Protein 6EIK (pdb70)

Sequence (201 aa):
GGEIAKALREIAKALREIAWALREEAKALRGEIAKALRREIAKALREIAWALREEAKALRGGEEIAKALREIAKALREIAWALREEAKALRGEIAKALREIAKALREIAWALREEAKALRGGEIAKKALREIAKALREIAWALRREEAKAGGEEIAKKALRREIAKALREIAWALREEAKALRGGEIAKKALREIAKALREIAWALREEAKALR

Solvent-accessible surface area: 10591 Å² total; per-residue (Å²): 66,123,64,1,129,2,14,89,30,12,0,129,2,13,88,54,13,0,136,0,12,71,50,22,24,161,25,112,118,73,74,66,10,145,1,14,141,50,13,0,135,1,13,90,54,12,0,130,0,16,56,57,13,3,134,36,76,90,69,121,66,3,141,1,15,72,46,12,0,105,2,13,82,59,13,0,115,0,14,67,50,9,13,143,27,59,89,71,81,64,2,126,2,14,103,56,12,0,140,2,13,85,57,11,0,133,4,13,84,74,31,8,146,84,90,146,55,106,63,1,125,1,15,86,54,13,0,126,1,14,94,51,13,0,125,0,14,90,49,30,51,173,69,63,114,67,2,122,1,14,97,61,14,0,129,2,14,89,52,13,0,130,0,16,54,54,10,4,118,29,97,86,70,87,66,3,124,1,14,97,52,13,0,136,2,13,91,55,11,0,126,1,10,79,60,16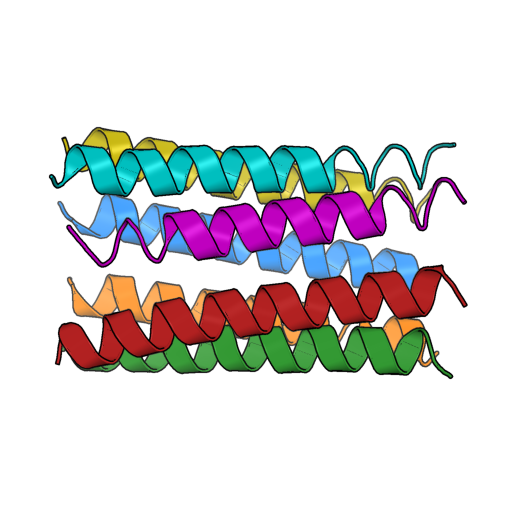,8,114,78,66,205

Radius of gyration: 16.36 Å; Cα contacts (8 Å, |Δi|>4): 348; chains: 7; bounding box: 25×25×44 Å

Structure (mmCIF, N/CA/C/O backbone):
data_6EIK
#
_entry.id   6EIK
#
_cell.length_a   62.210
_cell.length_b   62.210
_cell.length_c   108.680
_cell.angle_alpha   90.00
_cell.angle_beta   90.00
_cell.angle_gamma   90.00
#
_symmetry.space_group_name_H-M   'P 42 21 2'
#
loop_
_entity.id
_entity.type
_entity.pdbx_description
1 polymer CC-Hept-I24E
2 non-polymer GLYCEROL
3 non-polymer 'FORMIC ACID'
4 water water
#
loop_
_atom_site.group_PDB
_atom_site.id
_atom_site.type_symbol
_atom_site.label_atom_id
_atom_site.label_alt_id
_atom_site.label_comp_id
_atom_site.label_asym_id
_atom_site.label_entity_id
_atom_site.label_seq_id
_atom_site.pdbx_PDB_ins_code
_atom_site.Cartn_x
_atom_site.Cartn_y
_atom_site.Cartn_z
_atom_site.occupancy
_atom_site.B_iso_or_equiv
_atom_site.auth_seq_id
_atom_site.auth_comp_id
_atom_site.auth_asym_id
_atom_site.auth_atom_id
_atom_site.pdbx_PDB_model_num
ATOM 4 N N A GLY A 1 2 ? 82.728 -4.756 0.568 0.50 32.91 1 GLY A N 1
ATOM 5 N N B GLY A 1 2 ? 85.030 -4.977 1.723 0.50 43.23 1 GLY A N 1
ATOM 6 C CA A GLY A 1 2 ? 83.757 -4.293 1.549 0.50 31.90 1 GLY A CA 1
ATOM 7 C CA B GLY A 1 2 ? 83.873 -4.045 1.494 0.50 33.73 1 GLY A CA 1
ATOM 8 C C A GLY A 1 2 ? 83.148 -3.667 2.801 0.50 31.63 1 GLY A C 1
ATOM 9 C C B GLY A 1 2 ? 83.176 -3.609 2.774 0.50 31.77 1 GLY A C 1
ATOM 10 O O A GLY A 1 2 ? 83.600 -3.952 3.957 0.50 29.80 1 GLY A O 1
ATOM 11 O O B GLY A 1 2 ? 83.605 -3.944 3.900 0.50 30.42 1 GLY A O 1
ATOM 12 N N . GLU A 1 3 ? 82.092 -2.849 2.591 1.00 28.17 2 GLU A N 1
ATOM 13 C CA . GLU A 1 3 ? 81.337 -2.204 3.763 1.00 26.91 2 GLU A CA 1
ATOM 14 C C . GLU A 1 3 ? 80.641 -3.306 4.611 1.00 24.36 2 GLU A C 1
ATOM 15 O O . GLU A 1 3 ? 80.557 -3.195 5.888 1.00 25.09 2 GLU A O 1
ATOM 21 N N . ILE A 1 4 ? 80.081 -4.359 3.963 1.00 25.86 3 ILE A N 1
ATOM 22 C CA . ILE A 1 4 ? 79.471 -5.452 4.664 1.00 22.80 3 ILE A CA 1
ATOM 23 C C . ILE A 1 4 ? 80.527 -6.166 5.546 1.00 24.64 3 ILE A C 1
ATOM 24 O O . ILE A 1 4 ? 80.254 -6.418 6.807 1.00 23.52 3 ILE A O 1
ATOM 29 N N . ALA A 1 5 ? 81.690 -6.532 4.965 1.00 24.69 4 ALA A N 1
ATOM 30 C CA . ALA A 1 5 ? 82.705 -7.215 5.766 1.00 26.98 4 ALA A CA 1
ATOM 31 C C . ALA A 1 5 ? 83.218 -6.327 6.933 1.00 25.15 4 ALA A C 1
ATOM 32 O O . ALA A 1 5 ? 83.401 -6.772 8.066 1.00 24.78 4 ALA A O 1
ATOM 34 N N . LYS A 1 6 ? 83.333 -5.018 6.723 1.00 23.18 5 LYS A N 1
ATOM 35 C CA . LYS A 1 6 ? 83.789 -4.074 7.724 1.00 23.29 5 LYS A CA 1
ATOM 36 C C . LYS A 1 6 ? 82.754 -3.970 8.895 1.00 24.20 5 LYS A C 1
ATOM 37 O O . LYS A 1 6 ? 83.120 -3.990 10.064 1.00 24.73 5 LYS A O 1
ATOM 43 N N . ALA A 1 7 ? 81.485 -4.009 8.567 1.00 23.27 6 ALA A N 1
ATOM 44 C CA . ALA A 1 7 ? 80.400 -3.965 9.606 1.00 23.51 6 ALA A CA 1
ATOM 45 C C . ALA A 1 7 ? 80.413 -5.293 10.376 1.00 22.82 6 ALA A C 1
ATOM 46 O O . ALA A 1 7 ? 80.206 -5.272 11.632 1.00 23.25 6 ALA A O 1
ATOM 48 N N . LEU A 1 8 ? 80.700 -6.433 9.747 1.00 22.36 7 LEU A N 1
ATOM 49 C CA . LEU A 1 8 ? 80.821 -7.672 10.503 1.00 21.46 7 LEU A CA 1
ATOM 50 C C . LEU A 1 8 ? 82.032 -7.670 11.453 1.00 22.23 7 LEU A C 1
ATOM 51 O O . LEU A 1 8 ? 81.934 -8.170 12.630 1.00 22.96 7 LEU A O 1
ATOM 56 N N . ARG A 1 9 ? 83.148 -7.089 11.033 1.00 22.71 8 ARG A N 1
ATOM 57 C CA . ARG A 1 9 ? 84.288 -6.972 11.920 1.00 24.44 8 ARG A CA 1
ATOM 58 C C . ARG A 1 9 ? 83.937 -6.043 13.105 1.00 24.80 8 ARG A C 1
ATOM 59 O O . ARG A 1 9 ? 84.432 -6.280 14.245 1.00 26.08 8 ARG A O 1
ATOM 67 N N . GLU A 1 10 ? 83.180 -4.980 12.852 1.00 23.95 9 GLU A N 1
ATOM 68 C CA . GLU A 1 10 ? 82.694 -4.085 13.934 1.00 23.40 9 GLU A CA 1
ATOM 69 C C . GLU A 1 10 ? 81.811 -4.849 14.990 1.00 23.92 9 GLU A C 1
ATOM 70 O O . GLU A 1 10 ? 81.915 -4.638 16.261 1.00 24.58 9 GLU A O 1
ATOM 76 N N . ILE A 1 11 ? 80.963 -5.780 14.499 1.00 22.75 10 ILE A N 1
ATOM 77 C CA . ILE A 1 11 ? 80.166 -6.640 15.367 1.00 21.16 10 ILE A CA 1
ATOM 78 C C . ILE A 1 11 ? 81.104 -7.543 16.245 1.00 22.59 10 ILE A C 1
ATOM 79 O O . ILE A 1 11 ? 80.940 -7.664 17.492 1.00 22.00 10 ILE A O 1
ATOM 84 N N . ALA A 1 12 ? 82.160 -8.097 15.643 1.00 22.27 11 ALA A N 1
ATOM 85 C CA . ALA A 1 12 ? 83.098 -8.935 16.418 1.00 22.86 11 ALA A CA 1
ATOM 86 C C . ALA A 1 12 ? 83.797 -8.111 17.486 1.00 23.43 11 ALA A C 1
ATOM 87 O O . ALA A 1 12 ? 83.958 -8.583 18.642 1.00 24.03 11 ALA A O 1
ATOM 89 N N . LYS A 1 13 ? 84.204 -6.887 17.128 1.00 22.13 12 L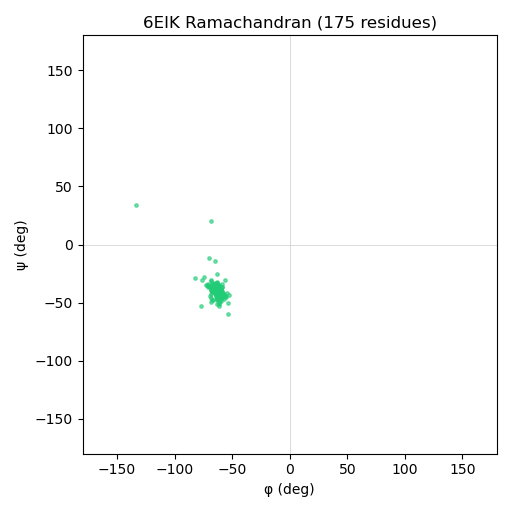YS A N 1
ATOM 90 C CA . LYS A 1 13 ? 84.832 -6.011 18.140 1.00 24.55 12 LYS A CA 1
ATOM 91 C C . LYS A 1 13 ? 83.907 -5.679 19.359 1.00 24.13 12 LYS A C 1
ATOM 92 O O . LYS A 1 13 ? 84.317 -5.659 20.525 1.00 24.41 12 LYS A O 1
ATOM 98 N N . ALA A 1 14 ? 82.632 -5.397 19.045 1.00 23.26 13 ALA A N 1
ATOM 99 C CA . ALA A 1 14 ? 81.630 -5.186 20.101 1.00 23.62 13 ALA A CA 1
ATOM 100 C C . ALA A 1 14 ? 81.445 -6.399 20.994 1.00 22.97 13 ALA A C 1
ATOM 101 O O . ALA A 1 14 ? 81.253 -6.259 22.267 1.00 24.16 13 ALA A O 1
ATOM 103 N N . LEU A 1 15 ? 81.481 -7.620 20.392 1.00 21.34 14 LEU A N 1
ATOM 104 C CA . LEU A 1 15 ? 81.375 -8.844 21.174 1.00 21.97 14 LEU A CA 1
ATOM 105 C C . LEU A 1 15 ? 82.649 -9.087 22.084 1.00 24.07 14 LEU A C 1
ATOM 106 O O . LEU A 1 15 ? 82.507 -9.497 23.241 1.00 24.99 14 LEU A O 1
ATOM 111 N N . ARG A 1 16 ? 83.805 -8.647 21.620 1.00 22.89 15 ARG A N 1
ATOM 112 C CA . ARG A 1 16 ? 85.026 -8.708 22.438 1.00 25.89 15 ARG A CA 1
ATOM 113 C C . ARG A 1 16 ? 84.886 -7.707 23.604 1.00 26.16 15 ARG A C 1
ATOM 114 O O . ARG A 1 16 ? 85.319 -8.016 24.731 1.00 30.12 15 ARG A O 1
ATOM 122 N N . GLU A 1 17 ? 84.268 -6.558 23.369 1.00 28.26 16 GLU A N 1
ATOM 123 C CA . GLU A 1 17 ? 84.014 -5.616 24.430 1.00 27.94 16 GLU A CA 1
ATOM 124 C C . GLU A 1 17 ? 83.028 -6.233 25.520 1.00 24.80 16 GLU A C 1
ATOM 125 O O . GLU A 1 17 ? 83.196 -5.965 26.766 1.00 28.07 16 GLU A O 1
ATOM 131 N N . ILE A 1 18 ? 81.996 -7.000 25.081 1.00 23.94 17 ILE A N 1
ATOM 132 C CA . ILE A 1 18 ? 81.120 -7.708 26.048 1.00 24.24 17 ILE A CA 1
ATOM 133 C C . ILE A 1 18 ? 81.935 -8.768 26.878 1.00 28.26 17 ILE A C 1
ATOM 134 O O . ILE A 1 18 ? 81.800 -8.815 28.123 1.00 28.35 17 ILE A O 1
ATOM 139 N N . ALA A 1 19 ? 82.851 -9.519 26.236 1.00 26.87 18 ALA A N 1
ATOM 140 C CA . ALA A 1 19 ? 83.728 -10.452 26.985 1.00 29.09 18 ALA A CA 1
ATOM 141 C C . ALA A 1 19 ? 84.570 -9.739 28.071 1.00 29.37 18 ALA A C 1
ATOM 142 O O . ALA A 1 19 ? 84.669 -10.224 29.255 1.00 33.83 18 ALA A O 1
ATOM 144 N N . TRP A 1 20 ? 85.114 -8.568 27.708 1.00 28.86 19 TRP A N 1
ATOM 145 C CA . TRP A 1 20 ? 85.901 -7.786 28.676 1.00 29.87 19 TRP A CA 1
ATOM 146 C C . TRP A 1 20 ? 85.064 -7.339 29.913 1.00 35.19 19 TRP A C 1
ATOM 147 O O . TRP A 1 20 ? 85.511 -7.425 31.078 1.00 37.55 19 TRP A O 1
ATOM 158 N N . ALA A 1 21 ? 83.846 -6.860 29.650 1.00 29.72 20 ALA A N 1
ATOM 159 C CA . ALA A 1 21 ? 82.874 -6.504 30.723 1.00 31.02 20 ALA A CA 1
ATOM 160 C C . ALA A 1 21 ? 82.500 -7.679 31.634 1.00 33.85 20 ALA A C 1
ATOM 161 O O . ALA A 1 21 ? 82.360 -7.487 32.854 1.00 39.63 20 ALA A O 1
ATOM 163 N N . LEU A 1 22 ? 82.368 -8.881 31.074 1.00 30.40 21 LEU A N 1
ATOM 164 C CA . LEU A 1 22 ? 82.099 -10.065 31.890 1.00 33.69 21 LEU A CA 1
ATOM 165 C C . LEU A 1 22 ? 83.343 -10.448 32.692 1.00 44.07 21 LEU A C 1
ATOM 166 O O . LEU A 1 22 ? 83.232 -11.018 33.794 1.00 48.28 21 LEU A O 1
ATOM 171 N N . ARG A 1 23 ? 84.537 -10.259 32.154 1.00 43.26 22 ARG A N 1
ATOM 172 C CA . ARG A 1 23 ? 85.737 -10.613 32.958 1.00 45.67 22 ARG A CA 1
ATOM 173 C C . ARG A 1 23 ? 85.741 -9.756 34.183 1.00 57.61 22 ARG A C 1
ATOM 174 O O . ARG A 1 23 ? 86.009 -10.235 35.288 1.00 57.89 22 ARG A O 1
ATOM 182 N N . GLU A 1 24 ? 85.351 -8.487 33.992 1.00 52.16 23 GLU A N 1
ATOM 183 C CA . GLU A 1 24 ? 85.292 -7.488 35.126 1.00 58.59 23 GLU A CA 1
ATOM 184 C C . GLU A 1 24 ? 84.136 -7.769 36.124 1.00 63.44 23 GLU A C 1
ATOM 185 O O . GLU A 1 24 ? 84.244 -7.587 37.317 1.00 65.85 23 GLU A O 1
ATOM 191 N N . GLU A 1 25 ? 83.026 -8.272 35.627 1.00 57.94 24 GLU A N 1
ATOM 192 C CA . GLU A 1 25 ? 81.933 -8.751 36.524 1.00 58.15 24 GLU A CA 1
ATOM 193 C C . GLU A 1 25 ? 82.398 -9.888 37.457 1.00 67.52 24 GLU A C 1
ATOM 194 O O . GLU A 1 25 ? 82.173 -9.840 38.695 1.00 79.31 24 GLU A O 1
ATOM 200 N N . ALA A 1 26 ? 83.058 -10.884 36.839 1.00 63.30 25 ALA A N 1
ATOM 201 C CA . ALA A 1 26 ? 83.676 -12.038 37.497 1.00 66.64 25 ALA A CA 1
ATOM 202 C C . ALA A 1 26 ? 84.638 -11.614 38.586 1.00 87.82 25 ALA A C 1
ATOM 203 O O . ALA A 1 26 ? 84.501 -12.033 39.735 1.00 129.76 25 ALA A O 1
ATOM 205 N N . LYS A 1 27 ? 85.655 -10.861 38.190 1.00 79.98 26 LYS A N 1
ATOM 206 C CA . LYS A 1 27 ? 86.615 -10.336 39.130 1.00 76.04 26 LYS A CA 1
ATOM 207 C C . LYS A 1 27 ? 85.859 -9.550 40.158 1.00 120.76 26 LYS A C 1
ATOM 208 O O . LYS A 1 27 ? 86.219 -9.513 41.308 1.00 87.97 26 LYS A O 1
ATOM 214 N N . ALA A 1 28 ? 84.755 -8.987 39.707 1.00 113.04 27 ALA A N 1
ATOM 215 C CA . ALA A 1 28 ? 83.939 -8.112 40.519 1.00 93.54 27 ALA A CA 1
ATOM 216 C C . ALA A 1 28 ? 83.204 -8.719 41.664 1.00 85.40 27 ALA A C 1
ATOM 217 O O . ALA A 1 28 ? 82.252 -8.142 42.110 0.00 88.66 27 ALA A O 1
ATOM 219 N N . LEU A 1 29 ? 83.618 -9.873 42.142 1.00 88.45 28 LEU A N 1
ATOM 220 C CA . LEU A 1 29 ? 82.959 -10.394 43.307 1.00 80.72 28 LEU A CA 1
ATOM 221 C C . LEU A 1 29 ? 84.023 -10.872 44.282 1.00 78.95 28 LEU A C 1
ATOM 222 O O . LEU A 1 29 ? 83.833 -11.824 45.028 1.00 96.59 28 LEU A O 1
ATOM 227 N N . ARG A 1 30 ? 85.137 -10.155 44.281 1.00 47.42 29 ARG A N 1
ATOM 228 C CA . ARG A 1 30 ? 86.260 -10.443 45.154 1.00 47.75 29 ARG A CA 1
ATOM 229 C C . ARG A 1 30 ? 86.666 -11.901 45.126 0.00 32.32 29 ARG A C 1
ATOM 230 O O . ARG A 1 30 ? 87.727 -12.250 44.619 0.00 32.32 29 ARG A O 1
ATOM 234 N N . GLY B 1 2 ? 75.461 0.361 1.542 1.00 42.78 1 GLY B N 1
ATOM 235 C CA . GLY B 1 2 ? 73.988 0.165 1.462 1.00 32.51 1 GLY B CA 1
ATOM 236 C C . GLY B 1 2 ? 73.209 -0.185 2.694 1.00 29.02 1 GLY B C 1
ATOM 237 O O . GLY B 1 2 ? 73.695 -0.118 3.835 1.00 29.16 1 GLY B O 1
ATOM 238 N N . GLU B 1 3 ? 71.959 -0.535 2.453 1.00 28.40 2 GLU B N 1
ATOM 239 C CA . GLU B 1 3 ? 70.978 -0.820 3.561 1.00 30.36 2 GLU B CA 1
ATOM 240 C C . GLU B 1 3 ? 71.379 -1.978 4.424 1.00 25.93 2 GLU B C 1
ATOM 241 O O . GLU B 1 3 ? 71.181 -1.899 5.687 1.00 27.14 2 GLU B O 1
ATOM 247 N N . ILE B 1 4 ? 71.917 -3.073 3.872 1.00 25.59 3 ILE B N 1
ATOM 248 C CA . ILE B 1 4 ? 72.334 -4.216 4.725 1.00 23.37 3 ILE B CA 1
ATOM 249 C C . ILE B 1 4 ? 73.525 -3.813 5.592 1.00 25.95 3 ILE B C 1
ATOM 250 O O . ILE B 1 4 ? 73.517 -4.110 6.827 1.00 24.4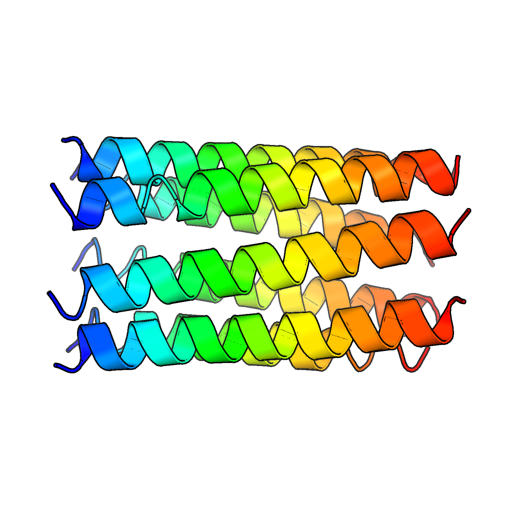0 3 ILE B O 1
ATOM 255 N N . ALA B 1 5 ? 74.575 -3.180 4.967 1.00 25.07 4 ALA B N 1
ATOM 256 C CA . ALA B 1 5 ? 75.693 -2.652 5.800 1.00 24.53 4 ALA B CA 1
ATOM 257 C C . ALA B 1 5 ? 75.252 -1.728 6.963 1.00 24.55 4 ALA B C 1
ATOM 258 O O . ALA B 1 5 ? 75.779 -1.818 8.094 1.00 24.46 4 ALA B O 1
ATOM 260 N N . LYS B 1 6 ? 74.322 -0.836 6.684 1.00 25.16 5 LYS B N 1
ATOM 261 C CA . LYS B 1 6 ? 73.855 0.152 7.691 1.00 24.05 5 LYS B CA 1
ATOM 262 C C . LYS B 1 6 ? 73.154 -0.658 8.844 1.00 24.78 5 LYS B C 1
ATOM 263 O O . LYS B 1 6 ? 73.299 -0.328 10.015 1.00 25.80 5 LYS B O 1
ATOM 269 N N . ALA B 1 7 ? 72.352 -1.713 8.495 1.00 23.37 6 ALA B N 1
ATOM 270 C CA . ALA B 1 7 ? 71.647 -2.483 9.526 1.00 22.54 6 ALA B CA 1
ATOM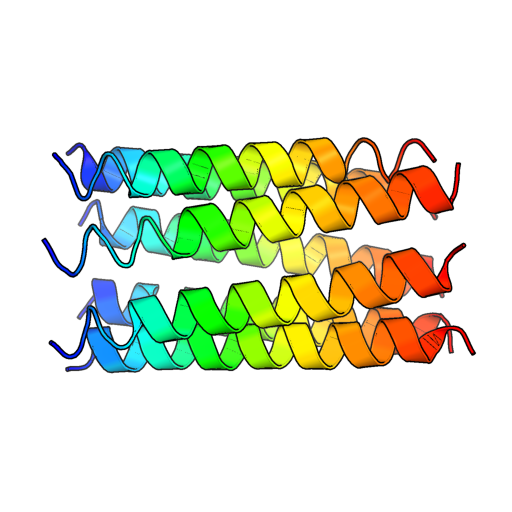 271 C C . ALA B 1 7 ? 72.679 -3.284 10.381 1.00 21.81 6 ALA B C 1
ATOM 272 O O . ALA B 1 7 ? 72.495 -3.390 11.626 1.00 22.92 6 ALA B O 1
ATOM 274 N N . LEU B 1 8 ? 73.747 -3.797 9.739 1.00 21.88 7 LEU B N 1
ATOM 275 C CA . LEU B 1 8 ? 74.775 -4.489 10.497 1.00 21.20 7 LEU B CA 1
ATOM 276 C C . LEU B 1 8 ? 75.503 -3.521 11.475 1.00 21.41 7 LEU B C 1
ATOM 277 O O . LEU B 1 8 ? 75.845 -3.904 12.613 1.00 21.81 7 LEU B O 1
ATOM 282 N N . ARG B 1 9 ? 75.739 -2.277 11.004 1.00 21.15 8 ARG B N 1
ATOM 283 C CA A ARG B 1 9 ? 76.336 -1.216 11.925 0.50 22.89 8 ARG B CA 1
ATOM 284 C CA B ARG B 1 9 ? 76.326 -1.281 11.917 0.50 23.62 8 ARG B CA 1
ATOM 285 C C . ARG B 1 9 ? 75.386 -0.927 13.157 1.00 23.20 8 ARG B C 1
ATOM 286 O O . ARG B 1 9 ? 75.808 -0.708 14.300 1.00 24.29 8 ARG B O 1
ATOM 301 N N . GLU B 1 10 ? 74.064 -0.977 12.897 1.00 23.23 9 GLU B N 1
ATOM 302 C CA . GLU B 1 10 ? 73.059 -0.753 13.986 1.00 23.99 9 GLU B CA 1
ATOM 303 C C . GLU B 1 10 ? 73.164 -1.964 14.995 1.00 22.95 9 GLU B C 1
ATOM 304 O O . GLU B 1 10 ? 73.065 -1.785 16.254 1.00 24.06 9 GLU B O 1
ATOM 310 N N . ILE B 1 11 ? 73.354 -3.181 14.523 1.00 22.08 10 ILE B N 1
ATOM 311 C CA . ILE B 1 11 ? 73.566 -4.303 15.388 1.00 22.39 10 ILE B CA 1
ATOM 312 C C . ILE B 1 11 ? 74.853 -4.144 16.223 1.00 20.24 10 ILE B C 1
ATOM 313 O O . ILE B 1 11 ? 74.804 -4.385 17.458 1.00 22.12 10 ILE B O 1
ATOM 318 N N . ALA B 1 12 ? 75.957 -3.684 15.608 1.00 21.15 11 ALA B N 1
ATOM 319 C CA . ALA B 1 12 ? 77.163 -3.461 16.402 1.00 23.12 11 ALA B CA 1
ATOM 320 C C . ALA B 1 12 ? 76.975 -2.425 17.533 1.00 23.27 11 ALA B C 1
ATOM 321 O O . ALA B 1 12 ? 77.420 -2.651 18.672 1.00 23.70 11 ALA B O 1
ATOM 323 N N . LYS B 1 13 ? 76.242 -1.334 17.199 1.00 21.30 12 LYS B N 1
ATOM 324 C CA . LYS B 1 13 ? 75.943 -0.249 18.168 1.00 22.04 12 LYS B CA 1
ATOM 325 C C . LYS B 1 13 ? 75.110 -0.831 19.349 1.00 22.37 12 LYS B C 1
ATOM 326 O O . LYS B 1 13 ? 75.411 -0.487 20.519 1.00 24.44 12 LYS B O 1
ATOM 332 N N . ALA B 1 14 ? 74.107 -1.666 19.067 1.00 22.22 13 ALA B N 1
ATOM 333 C CA . ALA B 1 14 ? 73.266 -2.285 20.089 1.00 21.35 13 ALA B CA 1
ATOM 334 C C . ALA B 1 14 ? 74.143 -3.242 20.993 1.00 21.94 13 ALA B C 1
ATOM 335 O O . ALA B 1 14 ? 73.949 -3.282 22.269 1.00 22.90 13 ALA B O 1
ATOM 337 N N . LEU B 1 15 ? 75.105 -3.945 20.406 1.00 22.07 14 LEU B N 1
ATOM 338 C CA . LEU B 1 15 ? 75.996 -4.815 21.210 1.00 22.36 14 LEU B CA 1
ATOM 339 C C . LEU B 1 15 ? 76.907 -3.910 22.113 1.00 22.14 14 LEU B C 1
ATOM 340 O O . LEU B 1 15 ? 77.224 -4.284 23.273 1.00 22.50 14 LEU B O 1
ATOM 345 N N . ARG B 1 16 ? 77.421 -2.733 21.595 1.00 22.83 15 ARG B N 1
ATOM 346 C CA . ARG B 1 16 ? 78.186 -1.799 22.437 1.00 22.98 15 ARG B CA 1
ATOM 347 C C . ARG B 1 16 ? 77.260 -1.251 23.649 1.00 22.28 15 ARG B C 1
ATOM 348 O O . ARG B 1 16 ? 77.753 -0.978 24.767 1.00 25.38 15 ARG B O 1
ATOM 356 N N . GLU B 1 17 ? 75.968 -1.070 23.377 1.00 22.33 16 GLU B N 1
ATOM 357 C CA . GLU B 1 17 ? 75.035 -0.634 24.445 1.00 24.31 16 GLU B CA 1
ATOM 358 C C . GLU B 1 17 ? 74.912 -1.803 25.514 1.00 24.82 16 GLU B C 1
ATOM 359 O O . GLU B 1 17 ? 74.900 -1.507 26.748 1.00 26.48 16 GLU B O 1
ATOM 365 N N . ILE B 1 18 ? 74.886 -3.102 25.085 1.00 22.82 17 ILE B N 1
ATOM 366 C CA . ILE B 1 18 ? 74.892 -4.175 26.060 1.00 22.58 17 ILE B CA 1
ATOM 367 C C . ILE B 1 18 ? 76.210 -4.170 26.877 1.00 23.89 17 ILE B C 1
ATOM 368 O O . ILE B 1 18 ? 76.163 -4.379 28.116 1.00 24.98 17 ILE B O 1
ATOM 373 N N . ALA B 1 19 ? 77.381 -3.967 26.234 1.00 22.96 18 ALA B N 1
ATOM 374 C CA . ALA B 1 19 ? 78.620 -3.914 26.975 1.00 22.62 18 ALA B CA 1
ATOM 375 C C . ALA B 1 19 ? 78.594 -2.804 28.023 1.00 24.35 18 ALA B C 1
ATOM 376 O O . ALA B 1 19 ? 79.032 -3.064 29.165 1.00 25.79 18 ALA B O 1
ATOM 378 N N . TRP B 1 20 ? 78.109 -1.632 27.707 1.00 25.66 19 TRP B N 1
ATOM 379 C CA . TRP B 1 20 ? 78.016 -0.561 28.705 1.00 23.02 19 TRP B CA 1
ATOM 380 C C . TRP B 1 20 ? 77.185 -0.950 29.904 1.00 24.66 19 TRP B C 1
ATOM 381 O O . TRP B 1 20 ? 77.606 -0.741 31.080 1.00 26.16 19 TRP B O 1
ATOM 392 N N . ALA B 1 21 ? 76.027 -1.561 29.628 1.00 25.50 20 ALA B N 1
ATOM 393 C CA . ALA B 1 21 ? 75.163 -2.035 30.713 1.00 24.55 20 ALA B CA 1
ATOM 394 C C . ALA B 1 21 ? 75.777 -3.064 31.584 1.00 26.45 20 ALA B C 1
ATOM 395 O O . ALA B 1 21 ? 75.561 -3.020 32.830 1.00 26.67 20 ALA B O 1
ATOM 397 N N . LEU B 1 22 ? 76.494 -4.035 30.998 1.00 25.93 21 LEU B N 1
ATOM 398 C CA . LEU B 1 22 ? 77.190 -5.031 31.840 1.00 26.85 21 LEU B CA 1
ATOM 399 C C . LEU B 1 22 ? 78.278 -4.406 32.740 1.00 32.32 21 LEU B C 1
ATOM 400 O O . LEU B 1 22 ? 78.480 -4.832 33.937 1.00 33.35 21 LEU B O 1
ATOM 405 N N . ARG B 1 23 ? 78.991 -3.430 32.201 1.00 29.84 22 ARG B N 1
ATOM 406 C CA . ARG B 1 23 ? 79.996 -2.687 33.012 1.00 28.04 22 ARG B CA 1
ATOM 407 C C . ARG B 1 23 ? 79.318 -1.961 34.148 1.00 28.19 22 ARG B C 1
ATOM 408 O O . ARG B 1 23 ? 79.842 -1.951 35.290 1.00 35.32 22 ARG B O 1
ATOM 416 N N . GLU B 1 24 ? 78.111 -1.420 33.897 1.00 27.03 23 GLU B N 1
ATOM 417 C CA . GLU B 1 24 ? 77.407 -0.752 35.010 1.00 28.40 23 GLU B CA 1
ATOM 418 C C . GLU B 1 24 ? 76.963 -1.791 36.140 1.00 34.33 23 GLU B C 1
ATOM 419 O O . GLU B 1 24 ? 76.889 -1.449 37.357 1.00 34.96 23 GLU B O 1
ATOM 425 N N . GLU B 1 25 ? 76.497 -2.978 35.691 1.00 28.90 24 GLU B N 1
ATOM 426 C CA . GLU B 1 25 ? 76.178 -4.054 36.621 1.00 34.42 24 GLU B CA 1
ATOM 427 C C . GLU B 1 25 ? 77.349 -4.404 37.562 1.00 43.84 24 GLU B C 1
ATOM 428 O O . GLU B 1 25 ? 77.162 -4.502 38.739 1.00 51.23 24 GLU B O 1
ATOM 434 N N . ALA B 1 26 ? 78.522 -4.613 37.002 1.00 38.20 25 ALA B N 1
ATOM 435 C CA . ALA B 1 26 ? 79.798 -4.812 37.753 1.00 44.64 25 ALA B CA 1
ATOM 436 C C . ALA B 1 26 ? 80.133 -3.692 38.735 1.00 52.69 25 ALA B C 1
ATOM 437 O O . ALA B 1 26 ? 80.559 -3.938 39.851 1.00 58.07 25 ALA B O 1
ATOM 439 N N . LYS B 1 27 ? 79.989 -2.450 38.301 1.00 41.37 26 LYS B N 1
ATOM 440 C CA . LYS B 1 27 ? 80.155 -1.233 39.214 1.00 48.05 26 LYS B CA 1
ATOM 441 C C . LYS B 1 27 ? 79.132 -1.129 40.365 1.00 61.26 26 LYS B C 1
ATOM 442 O O . LYS B 1 27 ? 79.437 -0.554 41.485 1.00 82.51 26 LYS B O 1
ATOM 448 N N . ALA B 1 28 ? 77.961 -1.738 40.185 1.00 47.71 27 ALA B N 1
ATOM 449 C CA . ALA B 1 28 ? 76.899 -1.652 41.184 1.00 47.21 27 ALA B CA 1
ATOM 450 C C . ALA B 1 28 ? 77.125 -2.680 42.319 1.00 73.92 27 ALA B C 1
ATOM 451 O O . ALA B 1 28 ? 76.646 -2.478 43.456 1.00 83.01 27 ALA B O 1
ATOM 453 N N . LEU B 1 29 ? 77.787 -3.809 42.001 1.00 71.89 28 LEU B N 1
ATOM 454 C CA . LEU B 1 29 ? 78.104 -4.825 43.040 1.00 75.01 28 LEU B CA 1
ATOM 455 C C . LEU B 1 29 ? 79.325 -4.331 43.881 1.00 90.89 28 LEU B C 1
ATOM 456 O O . LEU B 1 29 ? 79.200 -3.978 45.067 1.00 108.76 28 LEU B O 1
ATOM 461 N N . ARG B 1 30 ? 80.485 -3.943 43.236 1.00 98.20 29 ARG B N 1
ATOM 462 C CA . ARG B 1 30 ? 81.410 -3.148 43.771 0.00 74.72 29 ARG B CA 1
ATOM 463 C C . ARG B 1 30 ? 81.797 -1.691 43.745 0.00 79.63 29 ARG B C 1
ATOM 464 O O . ARG B 1 30 ? 81.154 -0.852 44.365 0.00 131.72 29 ARG B O 1
ATOM 468 N N A GLY C 1 2 ? 64.549 -3.429 1.728 0.50 50.77 1 GLY C N 1
ATOM 469 N N B GLY C 1 2 ? 65.158 -5.799 0.652 0.50 27.11 1 GLY C N 1
ATOM 470 C CA A GLY C 1 2 ? 64.190 -4.858 1.470 0.50 39.05 1 GLY C CA 1
ATOM 471 C CA B GLY C 1 2 ? 64.630 -4.935 1.687 0.50 27.85 1 GLY C CA 1
ATOM 472 C C A GLY C 1 2 ? 64.045 -5.713 2.728 0.50 32.86 1 GLY C C 1
ATOM 473 C C B GLY C 1 2 ? 64.166 -5.769 2.835 0.50 32.72 1 GLY C C 1
ATOM 474 O O A GLY C 1 2 ? 64.308 -5.217 3.837 0.50 30.47 1 GLY C O 1
ATOM 475 O O B GLY C 1 2 ? 64.345 -5.311 3.974 0.50 29.81 1 GLY C O 1
ATOM 476 N N . GLU C 1 3 ? 63.622 -6.975 2.553 1.00 29.94 2 GLU C N 1
ATOM 477 C CA A GLU C 1 3 ? 63.144 -7.854 3.669 0.50 27.00 2 GLU C CA 1
ATOM 478 C CA B GLU C 1 3 ? 63.135 -7.915 3.619 0.50 33.12 2 GLU C CA 1
ATOM 479 C C . GLU C 1 3 ? 64.320 -8.347 4.548 1.00 26.75 2 GLU C C 1
ATOM 480 O O . GLU C 1 3 ? 64.230 -8.411 5.812 1.00 27.66 2 GLU C O 1
ATOM 491 N N . ILE C 1 4 ? 65.449 -8.673 3.918 1.00 25.72 3 ILE C N 1
ATOM 492 C CA . ILE C 1 4 ? 66.693 -9.043 4.662 1.00 25.85 3 ILE C CA 1
ATOM 493 C C . ILE C 1 4 ? 67.123 -7.793 5.546 1.00 24.61 3 ILE C C 1
ATOM 494 O O . ILE C 1 4 ? 67.423 -7.970 6.799 1.00 25.45 3 ILE C O 1
ATOM 499 N N . ALA C 1 5 ? 67.265 -6.607 4.953 1.00 26.27 4 ALA C N 1
ATOM 500 C CA . ALA C 1 5 ? 67.722 -5.462 5.719 1.00 26.08 4 ALA C CA 1
ATOM 501 C C . ALA C 1 5 ? 66.752 -5.147 6.887 1.00 27.01 4 ALA C C 1
ATOM 502 O O . ALA C 1 5 ? 67.176 -4.838 8.023 1.00 24.89 4 ALA C O 1
ATOM 504 N N . LYS C 1 6 ? 65.430 -5.232 6.632 1.00 25.13 5 LYS C N 1
ATOM 505 C CA . LYS C 1 6 ? 64.427 -4.982 7.658 1.00 28.39 5 LYS C CA 1
ATOM 506 C C . LYS C 1 6 ? 64.611 -5.995 8.810 1.00 25.79 5 LYS C C 1
ATOM 507 O O . LYS C 1 6 ? 64.485 -5.614 10.040 1.00 27.21 5 LYS C O 1
ATOM 513 N N . ALA C 1 7 ? 64.833 -7.262 8.498 1.00 24.94 6 ALA C N 1
ATOM 514 C CA . ALA C 1 7 ? 65.020 -8.311 9.549 1.00 24.12 6 ALA C CA 1
ATOM 515 C C . ALA C 1 7 ? 66.272 -8.043 10.345 1.00 23.93 6 ALA C C 1
ATOM 516 O O . ALA C 1 7 ? 66.275 -8.276 11.606 1.00 23.20 6 ALA C O 1
ATOM 518 N N . LEU C 1 8 ? 67.321 -7.576 9.707 1.00 22.27 7 LEU C N 1
ATOM 519 C CA . LEU C 1 8 ? 68.521 -7.177 10.455 1.00 22.09 7 LEU C CA 1
ATOM 520 C C . LEU C 1 8 ? 68.261 -6.014 11.405 1.00 22.99 7 LEU C C 1
ATOM 521 O O . LEU C 1 8 ? 68.805 -5.957 12.525 1.00 21.83 7 LEU C O 1
ATOM 526 N N . ARG C 1 9 ? 67.498 -5.023 10.960 1.00 23.09 8 ARG C N 1
ATOM 527 C CA . ARG C 1 9 ? 67.119 -3.910 11.857 1.00 26.44 8 ARG C CA 1
ATOM 528 C C . ARG C 1 9 ? 66.257 -4.440 13.024 1.00 26.09 8 ARG C C 1
ATOM 529 O O . ARG C 1 9 ? 66.359 -3.913 14.155 1.00 26.55 8 ARG C O 1
ATOM 537 N N . GLU C 1 10 ? 65.449 -5.447 12.795 1.00 24.32 9 GLU C N 1
ATOM 538 C CA . GLU C 1 10 ? 64.637 -6.051 13.869 1.00 25.19 9 GLU C CA 1
ATOM 539 C C . GLU C 1 10 ? 65.507 -6.769 14.900 1.00 25.72 9 GLU C C 1
ATOM 540 O O . GLU C 1 10 ? 65.260 -6.695 16.129 1.00 25.92 9 GLU C O 1
ATOM 546 N N . ILE C 1 11 ? 66.589 -7.407 14.465 1.00 22.04 10 ILE C N 1
ATOM 547 C CA . ILE C 1 11 ? 67.595 -8.024 15.392 1.00 22.79 10 ILE C CA 1
ATOM 548 C C . ILE C 1 11 ? 68.220 -6.888 16.218 1.00 21.35 10 ILE C C 1
ATOM 549 O O . ILE C 1 11 ? 68.418 -7.081 17.463 1.00 22.75 10 ILE C O 1
ATOM 554 N N . ALA C 1 12 ? 68.635 -5.756 15.610 1.00 22.36 11 ALA C N 1
ATOM 555 C CA . ALA C 1 12 ? 69.211 -4.662 16.363 1.00 23.45 11 ALA C CA 1
ATOM 556 C C . ALA C 1 12 ? 68.199 -4.168 17.458 1.00 23.82 11 ALA C C 1
ATOM 557 O O . ALA C 1 12 ? 68.594 -3.888 18.602 1.00 24.27 11 ALA C O 1
ATOM 559 N N . LYS C 1 13 ? 66.928 -4.006 17.070 1.00 23.18 12 LYS C N 1
ATOM 560 C CA . LYS C 1 13 ? 65.885 -3.578 18.056 1.00 23.67 12 LYS C CA 1
ATOM 561 C C . LYS C 1 13 ? 65.808 -4.579 19.277 1.00 25.37 12 LYS C C 1
ATOM 562 O O . LYS C 1 13 ? 65.679 -4.148 20.457 1.00 27.15 12 LYS C O 1
ATOM 568 N N . ALA C 1 14 ? 65.862 -5.915 18.994 1.00 23.12 13 ALA C N 1
ATOM 569 C CA . ALA C 1 14 ? 65.782 -6.884 20.061 1.00 22.99 13 ALA C CA 1
ATOM 570 C C . ALA C 1 14 ? 67.043 -6.780 20.966 1.00 21.23 13 ALA C C 1
ATOM 571 O O . ALA C 1 14 ? 66.930 -6.915 22.241 1.00 23.18 13 ALA C O 1
ATOM 573 N N . LEU C 1 15 ? 68.204 -6.556 20.335 1.00 22.16 14 LEU C N 1
ATOM 574 C CA . LEU C 1 15 ? 69.400 -6.316 21.166 1.00 22.41 14 LEU C CA 1
ATOM 575 C C . LEU C 1 15 ? 69.325 -5.064 22.041 1.00 22.98 14 LEU C C 1
ATOM 576 O O . LEU C 1 15 ? 69.817 -5.082 23.207 1.00 24.10 14 LEU C O 1
ATOM 581 N N . ARG C 1 16 ? 68.650 -4.027 21.555 1.00 23.52 15 ARG C N 1
ATOM 582 C CA . ARG C 1 16 ? 68.425 -2.852 22.416 1.00 26.36 15 ARG C CA 1
ATOM 583 C C . ARG C 1 16 ? 67.475 -3.203 23.587 1.00 26.04 15 ARG C C 1
ATOM 584 O O . ARG C 1 16 ? 67.644 -2.607 24.670 1.00 28.59 15 ARG C O 1
ATOM 592 N N . GLU C 1 17 ? 66.496 -4.069 23.398 1.00 25.34 16 GLU C N 1
ATOM 593 C CA . GLU C 1 17 ? 65.616 -4.540 24.518 1.00 24.09 16 GLU C CA 1
ATOM 594 C C . GLU C 1 17 ? 66.483 -5.282 25.560 1.00 26.77 16 GLU C C 1
ATOM 595 O O . GLU C 1 17 ? 66.277 -5.089 26.772 1.00 26.93 16 GLU C O 1
ATOM 601 N N . ILE C 1 18 ? 67.448 -6.095 25.129 1.00 26.48 17 ILE C N 1
ATOM 602 C CA . ILE C 1 18 ? 68.333 -6.779 26.057 1.00 22.42 17 ILE C CA 1
ATOM 603 C C . ILE C 1 18 ? 69.132 -5.735 26.828 1.00 26.37 17 ILE C C 1
ATOM 604 O O . ILE C 1 18 ? 69.256 -5.821 28.070 1.00 26.92 17 ILE C O 1
ATOM 609 N N . ALA C 1 19 ? 69.718 -4.743 26.156 1.00 24.04 18 ALA C N 1
ATOM 610 C CA . ALA C 1 19 ? 70.477 -3.675 26.882 1.00 25.79 18 ALA C CA 1
ATOM 611 C C . ALA C 1 19 ? 69.593 -2.980 27.947 1.00 29.14 18 ALA C C 1
ATOM 612 O O . ALA C 1 19 ? 70.112 -2.682 29.044 1.00 28.13 18 ALA C O 1
ATOM 614 N N . TRP C 1 20 ? 68.349 -2.645 27.596 1.00 25.20 19 TRP C N 1
ATOM 615 C CA . TRP C 1 20 ? 67.395 -1.958 28.481 1.00 27.12 19 TRP C CA 1
ATOM 616 C C . TRP C 1 20 ? 67.175 -2.816 29.747 1.00 27.64 19 TRP C C 1
ATOM 617 O O . TRP C 1 20 ? 67.275 -2.281 30.893 1.00 31.12 19 TRP C O 1
ATOM 628 N N . ALA C 1 21 ? 66.973 -4.135 29.580 1.00 26.51 20 ALA C N 1
ATOM 629 C CA . ALA C 1 21 ? 66.739 -5.057 30.746 1.00 28.75 20 ALA C CA 1
ATOM 630 C C . ALA C 1 21 ? 67.979 -5.141 31.623 1.00 30.99 20 ALA C C 1
ATOM 631 O O . ALA C 1 21 ? 67.902 -5.144 32.854 1.00 30.41 20 ALA C O 1
ATOM 633 N N . LEU C 1 22 ? 69.157 -5.154 30.995 1.00 26.94 21 LEU C N 1
ATOM 634 C CA . LEU C 1 22 ? 70.414 -5.120 31.783 1.00 28.50 21 LEU C CA 1
ATOM 635 C C . LEU C 1 22 ? 70.626 -3.813 32.562 1.00 32.06 21 LEU C C 1
ATOM 636 O O . LEU C 1 22 ? 71.142 -3.846 33.713 1.00 33.01 21 LEU C O 1
ATOM 641 N N . ARG C 1 23 ? 70.290 -2.666 31.947 1.00 27.80 22 ARG C N 1
ATOM 642 C CA . ARG C 1 23 ? 70.376 -1.384 32.642 1.00 30.12 22 ARG C CA 1
ATOM 643 C C . ARG C 1 23 ? 69.460 -1.387 33.853 1.00 35.72 22 ARG C C 1
ATOM 644 O O . ARG C 1 23 ? 69.797 -0.794 34.921 1.00 36.16 22 ARG C O 1
ATOM 652 N N . GLU C 1 24 ? 68.290 -1.939 33.695 1.00 31.73 23 GLU C N 1
ATOM 653 C CA . GLU C 1 24 ? 67.348 -2.048 34.831 1.00 36.59 23 GLU C CA 1
ATOM 654 C C . GLU C 1 24 ? 67.896 -2.916 35.926 1.00 37.55 23 GLU C C 1
ATOM 655 O O . GLU C 1 24 ? 67.642 -2.596 37.120 1.00 41.72 23 GLU C O 1
ATOM 661 N N . GLU C 1 25 ? 68.477 -4.078 35.589 1.00 34.71 24 GLU C N 1
ATOM 662 C CA . GLU C 1 25 ? 69.149 -4.905 36.631 1.00 40.26 24 GLU C CA 1
ATOM 663 C C . GLU C 1 25 ? 70.234 -4.138 37.376 1.00 42.69 24 GLU C C 1
ATOM 664 O O . GLU C 1 25 ? 70.349 -4.234 38.608 1.00 45.58 24 GLU C O 1
ATOM 670 N N . ALA C 1 26 ? 71.066 -3.389 36.650 1.00 37.25 25 ALA C N 1
ATOM 671 C CA . ALA C 1 26 ? 72.117 -2.577 37.292 1.00 38.21 25 ALA C CA 1
ATOM 672 C C . ALA C 1 26 ? 71.563 -1.573 38.267 1.00 41.70 25 ALA C C 1
ATOM 673 O O . ALA C 1 26 ? 72.198 -1.295 39.345 1.00 54.53 25 ALA C O 1
ATOM 675 N N . LYS C 1 27 ? 70.404 -0.982 37.953 1.00 40.75 26 LYS C N 1
ATOM 676 C CA . LYS C 1 27 ? 69.767 -0.044 38.948 1.00 47.61 26 LYS C CA 1
ATOM 677 C C . LYS C 1 27 ? 69.204 -0.838 40.155 1.00 61.15 26 LYS C C 1
ATOM 678 O O . LYS C 1 27 ? 69.274 -0.337 41.339 1.00 57.37 26 LYS C O 1
ATOM 684 N N . ALA C 1 28 ? 68.663 -2.041 39.879 1.00 55.19 27 ALA C N 1
ATOM 685 C CA . ALA C 1 28 ? 68.127 -2.955 40.941 1.00 58.94 27 ALA C CA 1
ATOM 686 C C . ALA C 1 28 ? 69.223 -3.373 41.964 1.00 57.28 27 ALA C C 1
ATOM 687 O O . ALA C 1 28 ? 68.999 -3.426 43.186 1.00 59.73 27 ALA C O 1
ATOM 689 N N . LEU C 1 29 ? 70.410 -3.672 41.488 1.00 61.47 28 LEU C N 1
ATOM 690 C CA . LEU C 1 29 ? 71.574 -4.005 42.339 1.00 62.78 28 LEU C CA 1
ATOM 691 C C . LEU C 1 29 ? 72.133 -2.835 43.283 1.00 53.48 28 LEU C C 1
ATOM 692 O O . LEU C 1 29 ? 72.886 -3.125 44.179 1.00 76.93 28 LEU C O 1
ATOM 697 N N . ARG C 1 30 ? 71.729 -1.586 43.060 1.00 61.21 29 ARG C N 1
ATOM 698 C CA . ARG C 1 30 ? 71.900 -0.425 43.613 0.00 64.50 29 ARG C CA 1
ATOM 699 C C . ARG C 1 30 ? 70.843 -0.107 44.685 0.00 80.91 29 ARG C C 1
ATOM 700 O O . ARG C 1 30 ? 69.630 -0.147 44.439 0.00 87.06 29 ARG C O 1
ATOM 704 N N . GLY D 1 2 ? 61.869 -14.453 1.605 1.00 42.08 1 GLY D N 1
ATOM 705 C CA . GLY D 1 2 ? 62.518 -15.764 1.401 1.00 36.44 1 GLY D CA 1
ATOM 706 C C . GLY D 1 2 ? 62.964 -16.353 2.702 1.00 29.95 1 GLY D C 1
ATOM 707 O O . GLY D 1 2 ? 62.754 -15.793 3.855 1.00 29.59 1 GLY D O 1
ATOM 708 N N . GLU D 1 3 ? 63.540 -17.532 2.496 1.00 30.40 2 GLU D N 1
ATOM 709 C CA . GLU D 1 3 ? 63.945 -18.357 3.613 1.00 28.13 2 GLU D CA 1
ATOM 710 C C . GLU D 1 3 ? 65.012 -17.635 4.483 1.00 26.39 2 GLU D C 1
ATOM 711 O O . GLU D 1 3 ? 65.020 -17.805 5.727 1.00 26.72 2 GLU D O 1
ATOM 717 N N . ILE D 1 4 ? 65.945 -16.915 3.877 1.00 25.94 3 ILE D N 1
ATOM 718 C CA . ILE D 1 4 ? 66.965 -16.230 4.682 1.00 24.57 3 ILE D CA 1
ATOM 719 C C . ILE D 1 4 ? 66.275 -15.156 5.594 1.00 26.76 3 ILE D C 1
ATOM 720 O O . ILE D 1 4 ? 66.603 -15.049 6.859 1.00 24.57 3 ILE D O 1
ATOM 725 N N . ALA D 1 5 ? 65.425 -14.261 4.984 1.00 27.85 4 ALA D N 1
ATOM 726 C CA . ALA D 1 5 ? 64.756 -13.228 5.841 1.00 22.79 4 ALA D CA 1
ATOM 727 C C . ALA D 1 5 ? 63.894 -13.858 6.972 1.00 25.71 4 ALA D C 1
ATOM 728 O O . ALA D 1 5 ? 63.884 -13.339 8.120 1.00 25.91 4 ALA D O 1
ATOM 730 N N . LYS D 1 6 ? 63.231 -15.013 6.656 1.00 25.84 5 LYS D N 1
ATOM 731 C CA . LYS D 1 6 ? 62.406 -15.694 7.647 1.00 24.80 5 LYS D CA 1
ATOM 732 C C . LYS D 1 6 ? 63.306 -16.144 8.852 1.00 27.86 5 LYS D C 1
ATOM 733 O O . LYS D 1 6 ? 62.931 -16.003 10.059 1.00 26.83 5 LYS D O 1
ATOM 739 N N . ALA D 1 7 ? 64.475 -16.714 8.528 1.00 26.34 6 ALA D N 1
ATOM 740 C CA . ALA D 1 7 ? 65.403 -17.183 9.576 1.00 27.44 6 ALA D CA 1
ATOM 741 C C . ALA D 1 7 ? 65.942 -16.008 10.395 1.00 23.77 6 ALA D C 1
ATOM 742 O O . ALA D 1 7 ? 66.096 -16.151 11.653 1.00 23.88 6 ALA D O 1
ATOM 744 N N . LEU D 1 8 ? 66.219 -14.860 9.748 1.00 22.86 7 LEU D N 1
ATOM 745 C CA . LEU D 1 8 ? 66.644 -13.686 10.494 1.00 20.47 7 LEU D CA 1
ATOM 746 C C . LEU D 1 8 ? 65.561 -13.141 11.449 1.00 23.64 7 LEU D C 1
ATOM 747 O O . LEU D 1 8 ? 65.849 -12.746 12.605 1.00 23.07 7 LEU D O 1
ATOM 752 N N . ARG D 1 9 ? 64.291 -13.215 11.022 1.00 25.51 8 ARG D N 1
ATOM 753 C CA . ARG D 1 9 ? 63.201 -12.828 11.917 1.00 26.89 8 ARG D CA 1
ATOM 754 C C . ARG D 1 9 ? 63.088 -13.786 13.111 1.00 25.71 8 ARG D C 1
ATOM 755 O O . ARG D 1 9 ? 62.720 -13.384 14.206 1.00 25.91 8 ARG D O 1
ATOM 763 N N . GLU D 1 10 ? 63.348 -15.058 12.903 1.00 25.36 9 GLU D N 1
ATOM 764 C CA . GLU D 1 10 ? 63.353 -16.069 13.991 1.00 28.69 9 GLU D CA 1
ATOM 765 C C . GLU D 1 10 ? 64.485 -15.755 15.031 1.00 24.44 9 GLU D C 1
ATOM 766 O O . GLU D 1 10 ? 64.301 -15.912 16.270 1.00 26.23 9 GLU D O 1
ATOM 772 N N . ILE D 1 11 ? 65.657 -15.332 14.530 1.00 22.84 10 ILE D N 1
ATOM 773 C CA . ILE D 1 11 ? 66.754 -14.923 15.439 1.00 22.11 10 ILE D CA 1
ATOM 774 C C . ILE D 1 11 ? 66.279 -13.715 16.276 1.00 21.29 10 ILE D C 1
ATOM 775 O O . ILE D 1 11 ? 66.499 -13.655 17.509 1.00 23.11 10 ILE D O 1
ATOM 780 N N . ALA D 1 12 ? 65.631 -12.719 15.604 1.00 22.84 11 ALA D N 1
ATOM 781 C CA . ALA D 1 12 ? 65.139 -11.515 16.395 1.00 23.33 11 ALA D CA 1
ATOM 782 C C . ALA D 1 12 ? 64.110 -11.952 17.481 1.00 22.44 11 ALA D C 1
ATOM 783 O O . ALA D 1 12 ? 64.164 -11.464 18.615 1.00 23.62 11 ALA D O 1
ATOM 785 N N . LYS D 1 13 ? 63.201 -12.877 17.147 1.00 24.57 12 LYS D N 1
ATOM 786 C CA . LYS D 1 13 ? 62.230 -13.332 18.184 1.00 25.61 12 LYS D CA 1
ATOM 787 C C . LYS D 1 13 ? 62.938 -14.050 19.360 1.00 23.28 12 LYS D C 1
ATOM 788 O O . LYS D 1 13 ? 62.588 -13.843 20.546 1.00 24.22 12 LYS D O 1
ATOM 794 N N . ALA D 1 14 ? 63.965 -14.856 19.077 1.00 22.87 13 ALA D N 1
ATOM 795 C CA . ALA D 1 14 ? 64.755 -15.558 20.172 1.00 22.26 13 ALA D CA 1
ATOM 796 C C . ALA D 1 14 ? 65.476 -14.529 21.034 1.00 21.62 13 ALA D C 1
ATOM 797 O O . ALA D 1 14 ? 65.552 -14.701 22.272 1.00 22.31 13 ALA D O 1
ATOM 799 N N . LEU D 1 15 ? 65.923 -13.423 20.439 1.00 21.47 14 LEU D N 1
ATOM 800 C CA . LEU D 1 15 ? 66.542 -12.346 21.239 1.00 21.18 14 LEU D CA 1
ATOM 801 C C . LEU D 1 15 ? 65.491 -11.618 22.075 1.00 21.37 14 LEU D C 1
ATOM 802 O O . LEU D 1 15 ? 65.811 -11.275 23.248 1.00 23.75 14 LEU D O 1
ATOM 807 N N . ARG D 1 16 ? 64.253 -11.430 21.558 1.00 21.12 15 ARG D N 1
ATOM 808 C CA . ARG D 1 16 ? 63.183 -10.815 22.408 1.00 23.02 15 ARG D CA 1
ATOM 809 C C . ARG D 1 16 ? 62.850 -11.758 23.583 1.00 24.76 15 ARG D C 1
ATOM 810 O O . ARG D 1 16 ? 62.505 -11.297 24.698 1.00 25.79 15 ARG D O 1
ATOM 818 N N . GLU D 1 17 ? 62.944 -13.079 23.336 1.00 23.38 16 GLU D N 1
ATOM 819 C CA . GLU D 1 17 ? 62.676 -14.071 24.377 1.00 25.31 16 GLU D CA 1
ATOM 820 C C . GLU D 1 17 ? 63.733 -13.969 25.530 1.00 25.25 16 GLU D C 1
ATOM 821 O O . GLU D 1 17 ? 63.403 -14.005 26.768 1.00 25.65 16 GLU D O 1
ATOM 827 N N . ILE D 1 18 ? 65.014 -13.783 25.155 1.00 24.31 17 ILE D N 1
ATOM 828 C CA . ILE D 1 18 ? 66.075 -13.509 26.140 1.00 24.13 17 ILE D CA 1
ATOM 829 C C . ILE D 1 18 ? 65.804 -12.238 26.936 1.00 24.54 17 ILE D C 1
ATOM 830 O O . ILE D 1 18 ? 65.884 -12.260 28.172 1.00 25.77 17 ILE D O 1
ATOM 835 N N . ALA D 1 19 ? 65.373 -11.151 26.238 1.00 22.85 18 ALA D N 1
ATOM 836 C CA . ALA D 1 19 ? 65.033 -9.931 26.987 1.00 23.07 18 ALA D CA 1
ATOM 837 C C . ALA D 1 19 ? 63.874 -10.092 27.952 1.00 25.48 18 ALA D C 1
ATOM 838 O O . ALA D 1 19 ? 63.945 -9.537 29.058 1.00 26.93 18 ALA D O 1
ATOM 840 N N . TRP D 1 20 ? 62.854 -10.925 27.640 1.00 24.32 19 TRP D N 1
ATOM 841 C CA . TRP D 1 20 ? 61.759 -11.193 28.601 1.00 25.33 19 TRP D CA 1
ATOM 842 C C . TRP D 1 20 ? 62.335 -11.823 29.869 1.00 28.64 19 TRP D C 1
ATOM 843 O O . TRP D 1 20 ? 61.951 -11.454 30.994 1.00 27.31 19 TRP D O 1
ATOM 854 N N . ALA D 1 21 ? 63.170 -12.831 29.722 1.00 24.33 20 ALA D N 1
ATOM 855 C CA . ALA D 1 21 ? 63.747 -13.563 30.877 1.00 27.31 20 ALA D CA 1
ATOM 856 C C . ALA D 1 21 ? 64.564 -12.537 31.704 1.00 31.25 20 ALA D C 1
ATOM 857 O O . ALA D 1 21 ? 64.532 -12.544 32.926 1.00 28.61 20 ALA D O 1
ATOM 859 N N . LEU D 1 22 ? 65.334 -11.635 31.095 1.00 26.45 21 LEU D N 1
ATOM 860 C CA . LEU D 1 22 ? 66.172 -10.741 31.876 1.00 27.58 21 LEU D CA 1
ATOM 861 C C . LEU D 1 22 ? 65.287 -9.682 32.563 1.00 31.84 21 LEU D C 1
ATOM 862 O O . LEU D 1 22 ? 65.594 -9.201 33.665 1.00 33.56 21 LEU D O 1
ATOM 867 N N . ARG D 1 23 ? 64.202 -9.222 31.938 1.00 29.04 22 ARG D N 1
ATOM 868 C CA . ARG D 1 23 ? 63.280 -8.206 32.624 1.00 28.82 22 ARG D CA 1
ATOM 869 C C . ARG D 1 23 ? 62.675 -8.875 33.855 1.00 34.20 22 ARG D C 1
ATOM 870 O O . ARG D 1 23 ? 62.507 -8.223 34.904 1.00 35.85 22 ARG D O 1
ATOM 878 N N . GLU D 1 24 ? 62.352 -10.190 33.736 1.00 30.79 23 GLU D N 1
ATOM 879 C CA . GLU D 1 24 ? 61.787 -10.835 34.919 1.00 31.55 23 GLU D CA 1
ATOM 880 C C . GLU D 1 24 ? 62.825 -10.947 36.039 1.00 37.71 23 GLU D C 1
ATOM 881 O O . GLU D 1 24 ? 62.487 -10.844 37.265 1.00 41.79 23 GLU D O 1
ATOM 887 N N . GLU D 1 25 ? 64.098 -11.136 35.681 1.00 35.05 24 GLU D N 1
ATOM 888 C CA . GLU D 1 25 ? 65.156 -11.256 36.711 1.00 33.31 24 GLU D CA 1
ATOM 889 C C . GLU D 1 25 ? 65.311 -9.889 37.413 1.00 39.47 24 GLU D C 1
ATOM 890 O O . GLU D 1 25 ? 65.395 -9.796 38.667 1.00 44.08 24 GLU D O 1
ATOM 896 N N . ALA D 1 26 ? 65.260 -8.791 36.641 1.00 35.26 25 ALA D N 1
ATOM 897 C CA . ALA D 1 26 ? 65.350 -7.430 37.219 1.00 39.05 25 ALA D CA 1
ATOM 898 C C . ALA D 1 26 ? 64.157 -7.150 38.145 1.00 40.20 25 ALA D C 1
ATOM 899 O O . ALA D 1 26 ? 64.375 -6.615 39.247 1.00 49.26 25 ALA D O 1
ATOM 901 N N . LYS D 1 27 ? 62.919 -7.507 37.721 1.00 43.29 26 LYS D N 1
ATOM 902 C CA . LYS D 1 27 ? 61.702 -7.333 38.555 1.00 43.29 26 LYS D CA 1
ATOM 903 C C . LYS D 1 27 ? 61.895 -8.080 39.843 1.00 43.55 26 LYS D C 1
ATOM 904 O O . LYS D 1 27 ? 61.545 -7.539 40.919 1.00 50.44 26 LYS D O 1
ATOM 910 N N . ALA D 1 28 ? 62.455 -9.290 39.826 1.00 48.54 27 ALA D N 1
ATOM 911 C CA . ALA D 1 28 ? 62.613 -10.088 41.104 1.00 48.95 27 ALA D CA 1
ATOM 912 C C . ALA D 1 28 ? 63.643 -9.445 42.032 1.00 66.27 27 ALA D C 1
ATOM 913 O O . ALA D 1 28 ? 63.429 -9.346 43.242 1.00 74.88 27 ALA D O 1
ATOM 915 N N . LEU D 1 29 ? 64.790 -9.053 41.485 1.00 55.78 28 LEU D N 1
ATOM 916 C CA . LEU D 1 29 ? 65.899 -8.432 42.285 1.00 54.32 28 LEU D CA 1
ATOM 917 C C . LEU D 1 29 ? 65.441 -7.195 43.113 1.00 91.88 28 LEU D C 1
ATOM 918 O O . LEU D 1 29 ? 65.842 -6.985 44.261 1.00 100.83 28 LEU D O 1
ATOM 923 N N . ARG D 1 30 ? 64.679 -6.405 42.578 1.00 66.92 29 ARG D N 1
ATOM 924 C CA . ARG D 1 30 ? 63.968 -5.227 43.070 1.00 72.50 29 ARG D CA 1
ATOM 925 C C . ARG D 1 30 ? 62.722 -5.519 43.963 1.00 84.06 29 ARG D C 1
ATOM 926 O O . ARG D 1 30 ? 62.555 -6.630 44.519 1.00 103.44 29 ARG D O 1
ATOM 933 N N A GLY E 1 2 ? 70.142 -22.795 0.668 0.50 26.67 1 GLY E N 1
ATOM 934 N N B GLY E 1 2 ? 68.911 -22.544 1.250 0.50 55.17 1 GLY E N 1
ATOM 935 C CA A GLY E 1 2 ? 69.363 -23.633 1.624 0.50 31.43 1 GLY E CA 1
ATOM 936 C CA B GLY E 1 2 ? 69.582 -23.810 1.487 0.50 39.49 1 GLY E CA 1
ATOM 937 C C A GLY E 1 2 ? 70.316 -23.776 2.808 0.50 32.36 1 GLY E C 1
ATOM 938 C C B GLY E 1 2 ? 70.358 -23.830 2.752 0.50 33.92 1 GLY E C 1
ATOM 939 O O A GLY E 1 2 ? 69.834 -23.647 3.975 0.50 29.75 1 GLY E O 1
ATOM 940 O O B GLY E 1 2 ? 69.834 -23.672 3.859 0.50 30.51 1 GLY E O 1
ATOM 941 N N . GLU E 1 3 ? 71.638 -24.034 2.561 1.00 28.81 2 GLU E N 1
ATOM 942 C CA . GLU E 1 3 ? 72.568 -24.239 3.687 1.00 26.16 2 GLU E CA 1
ATOM 943 C C . GLU E 1 3 ? 72.787 -22.983 4.522 1.00 25.83 2 GLU E C 1
ATOM 944 O O . GLU E 1 3 ? 72.913 -23.110 5.804 1.00 27.11 2 GLU E O 1
ATOM 950 N N . ILE E 1 4 ? 72.797 -21.776 3.921 1.00 26.30 3 ILE E N 1
ATOM 951 C CA . ILE E 1 4 ? 72.913 -20.578 4.720 1.00 22.32 3 ILE E CA 1
ATOM 952 C C . ILE E 1 4 ? 71.630 -20.390 5.613 1.00 22.07 3 ILE E C 1
ATOM 953 O O . ILE E 1 4 ? 71.721 -20.094 6.857 1.00 24.43 3 ILE E O 1
ATOM 958 N N . ALA E 1 5 ? 70.446 -20.516 5.035 1.00 25.04 4 ALA E N 1
ATOM 959 C CA . ALA E 1 5 ? 69.245 -20.390 5.826 1.00 27.06 4 ALA E CA 1
ATOM 960 C C . ALA E 1 5 ? 69.196 -21.430 6.955 1.00 23.51 4 ALA E C 1
ATOM 961 O O . ALA E 1 5 ? 68.765 -21.063 8.089 1.00 27.04 4 ALA E O 1
ATOM 963 N N . LYS E 1 6 ? 69.617 -22.673 6.709 1.00 24.30 5 LYS E N 1
ATOM 964 C CA A LYS E 1 6 ? 69.636 -23.745 7.720 0.50 23.09 5 LYS E CA 1
ATOM 965 C CA B LYS E 1 6 ? 69.632 -23.727 7.729 0.50 24.75 5 LYS E CA 1
ATOM 966 C C . LYS E 1 6 ? 70.562 -23.331 8.883 1.00 25.58 5 LYS E C 1
ATOM 967 O O . LYS E 1 6 ? 70.175 -23.539 10.093 1.00 27.10 5 LYS E O 1
ATOM 978 N N . ALA E 1 7 ? 71.724 -22.801 8.548 1.00 25.59 6 ALA E N 1
ATOM 979 C CA . ALA E 1 7 ? 72.688 -22.341 9.581 1.00 23.03 6 ALA E CA 1
ATOM 980 C C . ALA E 1 7 ? 72.090 -21.145 10.429 1.00 24.64 6 ALA E C 1
ATOM 981 O O . ALA E 1 7 ? 72.261 -21.099 11.680 1.00 24.00 6 ALA E O 1
ATOM 983 N N . LEU E 1 8 ? 71.362 -20.235 9.784 1.00 25.21 7 LEU E N 1
ATOM 984 C CA . LEU E 1 8 ? 70.686 -19.156 10.496 1.00 23.09 7 LEU E CA 1
ATOM 985 C C . LEU E 1 8 ? 69.588 -19.707 11.452 1.00 21.24 7 LEU E C 1
ATOM 986 O O . LEU E 1 8 ? 69.401 -19.213 12.622 1.00 23.63 7 LEU E O 1
ATOM 991 N N . ARG E 1 9 ? 68.804 -20.681 11.018 1.00 24.73 8 ARG E N 1
ATOM 992 C CA . ARG E 1 9 ? 67.841 -21.332 11.959 1.00 25.78 8 ARG E CA 1
ATOM 993 C C . ARG E 1 9 ? 68.545 -22.077 13.158 1.00 24.96 8 ARG E C 1
ATOM 994 O O . ARG E 1 9 ? 68.027 -22.044 14.307 1.00 26.31 8 ARG E O 1
ATOM 1002 N N . GLU E 1 10 ? 69.746 -22.636 12.909 1.00 25.64 9 GLU E N 1
ATOM 1003 C CA . GLU E 1 10 ? 70.535 -23.271 13.952 1.00 24.31 9 GLU E CA 1
ATOM 1004 C C . GLU E 1 10 ? 70.966 -22.183 15.016 1.00 24.15 9 GLU E C 1
ATOM 1005 O O . GLU E 1 10 ? 70.932 -22.405 16.250 1.00 24.35 9 GLU E O 1
ATOM 1011 N N . ILE E 1 11 ? 71.340 -20.975 14.538 1.00 23.77 10 ILE E N 1
ATOM 1012 C CA . ILE E 1 11 ? 71.611 -19.857 15.429 1.00 23.01 10 ILE E CA 1
ATOM 1013 C C . ILE E 1 11 ? 70.426 -19.436 16.243 1.00 22.57 10 ILE E C 1
ATOM 1014 O O . ILE E 1 11 ? 70.548 -19.244 17.504 1.00 23.79 10 ILE E O 1
ATOM 1019 N N . ALA E 1 12 ? 69.270 -19.338 15.648 1.00 21.61 11 ALA E N 1
ATOM 1020 C CA . ALA E 1 12 ? 68.045 -19.028 16.401 1.00 23.14 11 ALA E CA 1
ATOM 1021 C C . ALA E 1 12 ? 67.766 -20.121 17.492 1.00 22.06 11 ALA E C 1
ATOM 1022 O O . ALA E 1 12 ? 67.388 -19.770 18.628 1.00 24.22 11 ALA E O 1
ATOM 1024 N N . LYS E 1 13 ? 67.995 -21.360 17.182 1.00 23.24 12 LYS E N 1
ATOM 1025 C CA . LYS E 1 13 ? 67.776 -22.445 18.148 1.00 25.32 12 LYS E CA 1
ATOM 1026 C C . LYS E 1 13 ? 68.719 -22.373 19.327 1.00 27.07 12 LYS E C 1
ATOM 1027 O O . LYS E 1 13 ? 68.276 -22.505 20.538 1.00 26.00 12 LYS E O 1
ATOM 1033 N N . ALA E 1 14 ? 69.999 -22.052 19.050 1.00 24.05 13 ALA E N 1
ATOM 1034 C CA . ALA E 1 14 ? 70.941 -21.822 20.140 1.00 23.67 13 ALA E CA 1
ATOM 1035 C C . ALA E 1 14 ? 70.609 -20.622 21.021 1.00 23.43 13 ALA E C 1
ATOM 1036 O O . ALA E 1 14 ? 70.744 -20.639 22.286 1.00 25.22 13 ALA E O 1
ATOM 1038 N N . LEU E 1 15 ? 70.093 -19.530 20.468 1.00 22.57 14 LEU E N 1
ATOM 1039 C CA . LEU E 1 15 ? 69.559 -18.395 21.220 1.00 23.66 14 LEU E CA 1
ATOM 1040 C C . LEU E 1 15 ? 68.323 -18.746 22.091 1.00 23.81 14 LEU E C 1
ATOM 1041 O O . LEU E 1 15 ? 68.263 -18.273 23.237 1.00 25.26 14 LEU E O 1
ATOM 1046 N N . ARG E 1 16 ? 67.469 -19.600 21.649 1.00 25.67 15 ARG E N 1
ATOM 1047 C CA . ARG E 1 16 ? 66.306 -20.073 22.468 1.00 25.89 15 ARG E CA 1
ATOM 1048 C C . ARG E 1 16 ? 66.909 -20.909 23.641 1.00 28.03 15 ARG E C 1
ATOM 1049 O O . ARG E 1 16 ? 66.399 -20.808 24.770 1.00 29.92 15 ARG E O 1
ATOM 1057 N N . GLU E 1 17 ? 68.019 -21.675 23.402 1.00 26.43 16 GLU E N 1
ATOM 1058 C CA . GLU E 1 17 ? 68.618 -22.488 24.487 1.00 25.22 16 GLU E CA 1
ATOM 1059 C C . GLU E 1 17 ? 69.193 -21.436 25.557 1.00 26.42 16 GLU E C 1
ATOM 1060 O O . GLU E 1 17 ? 69.119 -21.692 26.788 1.00 28.74 16 GLU E O 1
ATOM 1066 N N . ILE E 1 18 ? 69.767 -20.320 25.115 1.00 24.80 17 ILE E N 1
ATOM 1067 C CA . ILE E 1 18 ? 70.250 -19.318 26.033 1.00 26.22 17 ILE E CA 1
ATOM 1068 C C . ILE E 1 18 ? 69.081 -18.722 26.878 1.00 26.82 17 ILE E C 1
ATOM 1069 O O . ILE E 1 18 ? 69.198 -18.534 28.143 1.00 27.27 17 ILE E O 1
ATOM 1074 N N . ALA E 1 19 ? 67.948 -18.450 26.222 1.00 26.51 18 ALA E N 1
ATOM 1075 C CA . ALA E 1 19 ? 66.765 -17.890 26.965 1.00 28.65 18 ALA E CA 1
ATOM 1076 C C . ALA E 1 19 ? 66.315 -18.917 28.027 1.00 32.59 18 ALA E C 1
ATOM 1077 O O . ALA E 1 19 ? 66.070 -18.529 29.205 1.00 34.50 18 ALA E O 1
ATOM 1079 N N . TRP E 1 20 ? 66.290 -20.220 27.671 1.00 31.45 19 TRP E N 1
ATOM 1080 C CA . TRP E 1 20 ? 65.928 -21.222 28.656 1.00 30.99 19 TRP E CA 1
ATOM 1081 C C . TRP E 1 20 ? 66.924 -21.279 29.880 1.00 31.27 19 TRP E C 1
ATOM 1082 O O . TRP E 1 20 ? 66.524 -21.499 31.035 1.00 39.55 19 TRP E O 1
ATOM 1093 N N . ALA E 1 21 ? 68.229 -21.139 29.595 1.00 31.46 20 ALA E N 1
ATOM 1094 C CA . ALA E 1 21 ? 69.272 -21.184 30.674 1.00 29.63 20 ALA E CA 1
ATOM 1095 C C . ALA E 1 21 ? 69.132 -19.972 31.634 1.00 34.41 20 ALA E C 1
ATOM 1096 O O . ALA E 1 21 ? 69.327 -20.091 32.903 1.00 36.38 20 ALA E O 1
ATOM 1098 N N . LEU E 1 22 ? 68.719 -18.839 31.066 1.00 33.32 21 LEU E N 1
ATOM 1099 C CA . LEU E 1 22 ? 68.436 -17.621 31.880 1.00 34.37 21 LEU E CA 1
ATOM 1100 C C . LEU E 1 22 ? 67.235 -17.727 32.740 1.00 43.00 21 LEU E C 1
ATOM 1101 O O . LEU E 1 22 ? 67.246 -17.218 33.878 1.00 48.03 21 LEU E O 1
ATOM 1106 N N . ARG E 1 23 ? 66.215 -18.389 32.257 1.00 39.09 22 ARG E N 1
ATOM 1107 C CA A ARG E 1 23 ? 65.080 -18.691 33.137 0.50 44.26 22 ARG E CA 1
ATOM 1108 C CA B ARG E 1 23 ? 65.115 -18.658 33.185 0.50 49.95 22 ARG E CA 1
ATOM 1109 C C . ARG E 1 23 ? 65.511 -19.587 34.361 1.00 59.14 22 ARG E C 1
ATOM 1110 O O . ARG E 1 23 ? 65.080 -19.429 35.513 1.00 67.26 22 ARG E O 1
ATOM 1125 N N . GLU E 1 24 ? 66.440 -20.495 34.091 1.00 50.82 23 GLU E N 1
ATOM 1126 C CA . GLU E 1 24 ? 66.832 -21.496 35.123 1.00 50.92 23 GLU E CA 1
ATOM 1127 C C . GLU E 1 24 ? 67.753 -20.777 36.171 1.00 60.47 23 GLU E C 1
ATOM 1128 O O . GLU E 1 24 ? 67.760 -21.101 37.366 1.00 56.73 23 GLU E O 1
ATOM 1134 N N . GLU E 1 25 ? 68.497 -19.772 35.685 1.00 56.19 24 GLU E N 1
ATOM 1135 C CA . GLU E 1 25 ? 69.349 -18.886 36.522 1.00 55.63 24 GLU E CA 1
ATOM 1136 C C . GLU E 1 25 ? 68.540 -18.043 37.459 1.00 60.30 24 GLU E C 1
ATOM 1137 O O . GLU E 1 25 ? 68.957 -17.774 38.623 1.00 84.39 24 GLU E O 1
ATOM 1143 N N . ALA E 1 26 ? 67.396 -17.593 36.970 1.00 56.33 25 ALA E N 1
ATOM 1144 C CA . ALA E 1 26 ? 66.456 -16.754 37.790 1.00 78.76 25 ALA E CA 1
ATOM 1145 C C . ALA E 1 26 ? 65.700 -17.578 38.835 1.00 86.17 25 ALA E C 1
ATOM 1146 O O . ALA E 1 26 ? 65.315 -17.055 39.892 1.00 125.03 25 ALA E O 1
ATOM 1148 N N . LYS E 1 27 ? 65.491 -18.862 38.563 1.00 81.05 26 LYS E N 1
ATOM 1149 C CA . LYS E 1 27 ? 64.864 -19.722 39.548 1.00 64.03 26 LYS E CA 1
ATOM 1150 C C . LYS E 1 27 ? 65.770 -19.837 40.791 1.00 77.87 26 LYS E C 1
ATOM 1151 O O . LYS E 1 27 ? 65.301 -19.790 41.930 1.00 107.13 26 LYS E O 1
ATOM 1157 N N . ALA E 1 28 ? 67.061 -20.008 40.566 1.00 70.14 27 ALA E N 1
ATOM 1158 C CA . ALA E 1 28 ? 68.053 -20.106 41.660 1.00 83.81 27 ALA E CA 1
ATOM 1159 C C . ALA E 1 28 ? 68.084 -18.857 42.543 1.00 81.52 27 ALA E C 1
ATOM 1160 O O . ALA E 1 28 ? 68.675 -17.843 42.164 1.00 84.63 27 ALA E O 1
ATOM 1168 N N A GLY F 1 2 ? 79.036 -24.060 1.758 0.50 34.26 1 GLY F N 1
ATOM 1169 N N B GLY F 1 2 ? 79.963 -21.696 0.715 0.50 39.05 1 GLY F N 1
ATOM 1170 C CA A GLY F 1 2 ? 80.474 -23.575 1.534 0.50 30.17 1 GLY F CA 1
ATOM 1171 C CA B GLY F 1 2 ? 80.235 -23.033 1.444 0.50 31.36 1 GLY F CA 1
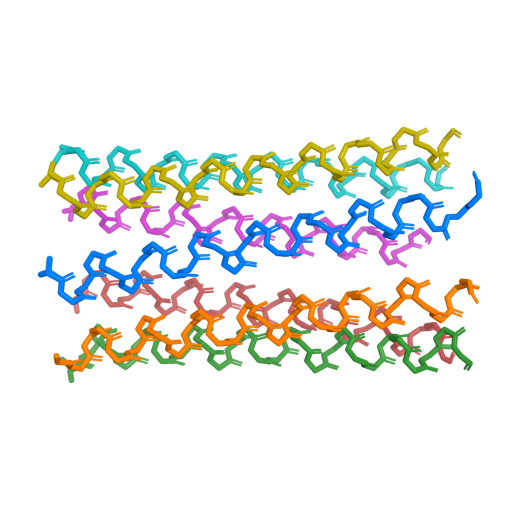ATOM 1172 C C A GLY F 1 2 ? 80.957 -22.725 2.742 0.50 28.15 1 GLY F C 1
ATOM 1173 C C B GLY F 1 2 ? 80.914 -22.597 2.733 0.50 28.99 1 GLY F C 1
ATOM 1174 O O A GLY F 1 2 ? 80.454 -22.879 3.893 0.50 29.07 1 GLY F O 1
ATOM 1175 O O B GLY F 1 2 ? 80.502 -22.912 3.883 0.50 29.35 1 GLY F O 1
ATOM 1176 N N A GLU F 1 3 ? 81.908 -21.780 2.530 0.50 27.43 2 GLU F N 1
ATOM 1177 N N B GLU F 1 3 ? 81.917 -21.732 2.519 0.50 27.50 2 GLU F N 1
ATOM 1178 C CA A GLU F 1 3 ? 82.672 -21.200 3.685 0.50 27.10 2 GLU F CA 1
ATOM 1179 C CA B GLU F 1 3 ? 82.699 -21.083 3.581 0.50 27.67 2 GLU F CA 1
ATOM 1180 C C A GLU F 1 3 ? 81.803 -20.240 4.531 0.50 25.47 2 GLU F C 1
ATOM 1181 C C B GLU F 1 3 ? 81.802 -20.251 4.478 0.50 25.78 2 GLU F C 1
ATOM 1182 O O A GLU F 1 3 ? 81.945 -20.197 5.818 0.50 24.75 2 GLU F O 1
ATOM 1183 O O B GLU F 1 3 ? 81.988 -20.216 5.719 0.50 25.18 2 GLU F O 1
ATOM 1194 N N . ILE F 1 4 ? 80.845 -19.508 3.865 1.00 26.89 3 ILE F N 1
ATOM 1195 C CA . ILE F 1 4 ? 79.968 -18.652 4.711 1.00 25.48 3 ILE F CA 1
ATOM 1196 C C . ILE F 1 4 ? 79.061 -19.535 5.582 1.00 21.71 3 ILE F C 1
ATOM 1197 O O . ILE F 1 4 ? 78.866 -19.269 6.807 1.00 23.32 3 ILE F O 1
ATOM 1202 N N . ALA F 1 5 ? 78.435 -20.576 5.005 1.00 25.09 4 ALA F N 1
ATOM 1203 C CA . ALA F 1 5 ? 77.570 -21.434 5.741 1.00 26.57 4 ALA F CA 1
ATOM 1204 C C . ALA F 1 5 ? 78.375 -22.105 6.960 1.00 25.27 4 ALA F C 1
ATOM 1205 O O . ALA F 1 5 ? 77.849 -22.237 8.127 1.00 25.08 4 ALA F O 1
ATOM 1207 N N . LYS F 1 6 ? 79.634 -22.538 6.686 1.00 24.64 5 LYS F N 1
ATOM 1208 C CA A LYS F 1 6 ? 80.435 -23.186 7.724 0.50 25.55 5 LYS F CA 1
ATOM 1209 C CA B LYS F 1 6 ? 80.448 -23.177 7.713 0.50 25.94 5 LYS F CA 1
ATOM 1210 C C . LYS F 1 6 ? 80.704 -22.214 8.881 1.00 24.97 5 LYS F C 1
ATOM 1211 O O . LYS F 1 6 ? 80.643 -22.611 10.068 1.00 25.53 5 LYS F O 1
ATOM 1222 N N . ALA F 1 7 ? 80.965 -20.972 8.550 1.00 24.44 6 ALA F N 1
ATOM 1223 C CA . ALA F 1 7 ? 81.238 -19.954 9.594 1.00 23.48 6 ALA F CA 1
ATOM 1224 C C . ALA F 1 7 ? 79.957 -19.669 10.399 1.00 21.86 6 ALA F C 1
ATOM 1225 O O . ALA F 1 7 ? 80.034 -19.480 11.660 1.00 22.95 6 ALA F O 1
ATOM 1227 N N . LEU F 1 8 ? 78.780 -19.627 9.725 1.00 21.83 7 LEU F N 1
ATOM 1228 C CA . LEU F 1 8 ? 77.530 -19.511 10.518 1.00 21.33 7 LEU F CA 1
ATOM 1229 C C . LEU F 1 8 ? 77.234 -20.652 11.481 1.00 20.84 7 LEU F C 1
ATOM 1230 O O . LEU F 1 8 ? 76.739 -20.446 12.639 1.00 22.04 7 LEU F O 1
ATOM 1235 N N . ARG F 1 9 ? 77.609 -21.850 11.019 1.00 22.86 8 ARG F N 1
ATOM 1236 C CA A ARG F 1 9 ? 77.541 -23.006 11.935 0.50 24.56 8 ARG F CA 1
ATOM 1237 C CA B ARG F 1 9 ? 77.540 -23.015 11.932 0.50 25.26 8 ARG F CA 1
ATOM 1238 C C . ARG F 1 9 ? 78.536 -22.885 13.168 1.00 22.08 8 ARG F C 1
ATOM 1239 O O . ARG F 1 9 ? 78.202 -23.311 14.327 1.00 25.02 8 ARG F O 1
ATOM 1254 N N . GLU F 1 10 ? 79.727 -22.317 12.919 1.00 23.72 9 GLU F N 1
ATOM 1255 C CA . GLU F 1 10 ? 80.687 -22.050 14.038 1.00 23.13 9 GLU F CA 1
ATOM 1256 C C . GLU F 1 10 ? 80.037 -21.038 15.032 1.00 23.13 9 GLU F C 1
ATOM 1257 O O . GLU F 1 10 ? 80.222 -21.171 16.249 1.00 23.67 9 GLU F O 1
ATOM 1263 N N . ILE F 1 11 ? 79.290 -20.052 14.549 1.00 22.01 10 ILE F N 1
ATOM 1264 C CA . ILE F 1 11 ? 78.576 -19.092 15.405 1.00 21.29 10 ILE F CA 1
ATOM 1265 C C . ILE F 1 11 ? 77.525 -19.799 16.256 1.00 21.14 10 ILE F C 1
ATOM 1266 O O . ILE F 1 11 ? 77.418 -19.564 17.456 1.00 20.93 10 ILE F O 1
ATOM 1271 N N . ALA F 1 12 ? 76.726 -20.670 15.649 1.00 21.54 11 ALA F N 1
ATOM 1272 C CA . ALA F 1 12 ? 75.688 -21.443 16.390 1.00 23.78 11 ALA F CA 1
ATOM 1273 C C . ALA F 1 12 ? 76.398 -22.291 17.458 1.00 22.57 11 ALA F C 1
ATOM 1274 O O . ALA F 1 12 ? 75.903 -22.305 18.619 1.00 23.58 11 ALA F O 1
ATOM 1276 N N . LYS F 1 13 ? 77.469 -22.984 17.143 1.00 22.31 12 LYS F N 1
ATOM 1277 C CA . LYS F 1 13 ? 78.133 -23.767 18.159 1.00 23.09 12 LYS F CA 1
ATOM 1278 C C . LYS F 1 13 ? 78.683 -22.941 19.353 1.00 22.99 12 LYS F C 1
ATOM 1279 O O . LYS F 1 13 ? 78.548 -23.382 20.554 1.00 24.35 12 LYS F O 1
ATOM 1285 N N . ALA F 1 14 ? 79.253 -21.742 19.053 1.00 21.56 13 ALA F N 1
ATOM 1286 C CA . ALA F 1 14 ? 79.764 -20.851 20.143 1.00 22.25 13 ALA F CA 1
ATOM 1287 C C . ALA F 1 14 ? 78.560 -20.393 21.033 1.00 21.86 13 ALA F C 1
ATOM 1288 O O . ALA F 1 14 ? 78.694 -20.298 22.287 1.00 22.47 13 ALA F O 1
ATOM 1290 N N . LEU F 1 15 ? 77.385 -20.154 20.435 1.00 21.13 14 LEU F N 1
ATOM 1291 C CA . LEU F 1 15 ? 76.178 -19.805 21.205 1.00 23.12 14 LEU F CA 1
ATOM 1292 C C . LEU F 1 15 ? 75.753 -20.941 22.098 1.00 20.05 14 LEU F C 1
ATOM 1293 O O . LEU F 1 15 ? 75.300 -20.745 23.269 1.00 21.29 14 LEU F O 1
ATOM 1298 N N . ARG F 1 16 ? 75.852 -22.196 21.591 1.00 21.30 15 ARG F N 1
ATOM 1299 C CA . ARG F 1 16 ? 75.602 -23.392 22.451 1.00 22.72 15 ARG F CA 1
ATOM 1300 C C . ARG F 1 16 ? 76.569 -23.501 23.610 1.00 23.39 15 ARG F C 1
ATOM 1301 O O . ARG F 1 16 ? 76.144 -23.946 24.738 1.00 25.16 15 ARG F O 1
ATOM 1309 N N . GLU F 1 17 ? 77.823 -23.111 23.409 1.00 22.53 16 GLU F N 1
ATOM 1310 C CA . GLU F 1 17 ? 78.830 -23.097 24.511 1.00 22.19 16 GLU F CA 1
ATOM 1311 C C . GLU F 1 17 ? 78.364 -22.072 25.563 1.00 23.99 16 GLU F C 1
ATOM 1312 O O . GLU F 1 17 ? 78.499 -22.334 26.785 1.00 23.47 16 GLU F O 1
ATOM 1318 N N . ILE F 1 18 ? 77.922 -20.881 25.149 1.00 21.67 17 ILE F N 1
ATOM 1319 C CA . ILE F 1 18 ? 77.421 -19.852 26.061 1.00 25.30 17 ILE F CA 1
ATOM 1320 C C . ILE F 1 18 ? 76.228 -20.397 26.830 1.00 21.17 17 ILE F C 1
ATOM 1321 O O . ILE F 1 18 ? 76.132 -20.216 28.094 1.00 23.11 17 ILE F O 1
ATOM 1326 N N . ALA F 1 19 ? 75.291 -21.056 26.191 1.00 21.06 18 ALA F N 1
ATOM 1327 C CA . ALA F 1 19 ? 74.189 -21.643 26.946 1.00 22.70 18 ALA F CA 1
ATOM 1328 C C . ALA F 1 19 ? 74.588 -22.675 27.985 1.00 23.80 18 ALA F C 1
ATOM 1329 O O . ALA F 1 19 ? 74.056 -22.643 29.139 1.00 23.06 18 ALA F O 1
ATOM 1331 N N . TRP F 1 20 ? 75.555 -23.522 27.684 1.00 23.77 19 TRP F N 1
ATOM 1332 C CA . TRP F 1 20 ? 76.043 -24.551 28.656 1.00 23.83 19 TRP F CA 1
ATOM 1333 C C . TRP F 1 20 ? 76.666 -23.779 29.896 1.00 23.56 19 TRP F C 1
ATOM 1334 O O . TRP F 1 20 ? 76.413 -24.147 31.052 1.00 24.20 19 TRP F O 1
ATOM 1345 N N . ALA F 1 21 ? 77.404 -22.700 29.642 1.00 21.54 20 ALA F N 1
ATOM 1346 C CA . ALA F 1 21 ? 78.101 -21.972 30.730 1.00 22.61 20 ALA F CA 1
ATOM 1347 C C . ALA F 1 21 ? 77.062 -21.289 31.640 1.00 24.51 20 ALA F C 1
ATOM 1348 O O . ALA F 1 21 ? 77.178 -21.274 32.859 1.00 24.17 20 ALA F O 1
ATOM 1350 N N . LEU F 1 22 ? 76.045 -20.689 31.028 1.00 23.07 21 LEU F N 1
ATOM 1351 C CA . LEU F 1 22 ? 74.923 -20.061 31.824 1.00 24.92 21 LEU F CA 1
ATOM 1352 C C . LEU F 1 22 ? 74.228 -21.112 32.653 1.00 24.96 21 LEU F C 1
ATOM 1353 O O . LEU F 1 22 ? 73.879 -20.763 33.840 1.00 26.54 21 LEU F O 1
ATOM 1358 N N . ARG F 1 23 ? 73.946 -22.318 32.138 1.00 23.66 22 ARG F N 1
ATOM 1359 C CA . ARG F 1 23 ? 73.319 -23.377 32.947 1.00 27.34 22 ARG F CA 1
ATOM 1360 C C . ARG F 1 23 ? 74.195 -23.708 34.096 1.00 26.91 22 ARG F C 1
ATOM 1361 O O . ARG F 1 23 ? 73.665 -24.008 35.206 1.00 28.86 22 ARG F O 1
ATOM 1369 N N . GLU F 1 24 ? 75.516 -23.769 33.875 1.00 24.66 23 GLU F N 1
ATOM 1370 C CA . GLU F 1 24 ? 76.421 -24.115 34.983 1.00 26.41 23 GLU F CA 1
ATOM 1371 C C . GLU F 1 24 ? 76.452 -23.015 36.102 1.00 30.05 23 GLU F C 1
ATOM 1372 O O . GLU F 1 24 ? 76.647 -23.318 37.322 1.00 31.58 23 GLU F O 1
ATOM 1378 N N . GLU F 1 25 ? 76.358 -21.758 35.709 1.00 26.06 24 GLU F N 1
ATOM 1379 C CA . GLU F 1 25 ? 76.243 -20.659 36.719 1.00 28.61 24 GLU F CA 1
ATOM 1380 C C . GLU F 1 25 ? 75.030 -20.913 37.611 1.00 35.98 24 GLU F C 1
ATOM 1381 O O . GLU F 1 25 ? 75.144 -20.810 38.790 1.00 39.10 24 GLU F O 1
ATOM 1387 N N . ALA F 1 26 ? 73.886 -21.245 37.011 1.00 31.13 25 ALA F N 1
ATOM 1388 C CA . ALA F 1 26 ? 72.699 -21.544 37.795 1.00 39.07 25 ALA F CA 1
ATOM 1389 C C . ALA F 1 26 ? 72.882 -22.705 38.772 1.00 42.23 25 ALA F C 1
ATOM 1390 O O . ALA F 1 26 ? 72.413 -22.635 39.910 1.00 43.10 25 ALA F O 1
ATOM 1392 N N . LYS F 1 27 ? 73.491 -23.783 38.309 1.00 38.21 26 LYS F N 1
ATOM 1393 C CA . LYS F 1 27 ? 73.665 -24.976 39.153 1.00 37.45 26 LYS F CA 1
ATOM 1394 C C . LYS F 1 27 ? 74.636 -24.705 40.290 1.00 46.83 26 LYS F C 1
ATOM 1395 O O . LYS F 1 27 ? 74.474 -25.286 41.378 1.00 50.77 26 LYS F O 1
ATOM 1401 N N . ALA F 1 28 ? 75.611 -23.816 40.079 1.00 38.85 27 ALA F N 1
ATOM 1402 C CA . ALA F 1 28 ? 76.611 -23.485 41.124 1.00 38.46 27 ALA F CA 1
ATOM 1403 C C . ALA F 1 28 ? 75.966 -22.755 42.269 1.00 60.68 27 ALA F C 1
ATOM 1404 O O . ALA F 1 28 ? 76.341 -22.927 43.431 1.00 71.22 27 ALA F O 1
ATOM 1406 N N . LEU F 1 29 ? 74.997 -21.906 41.932 1.00 56.18 28 LEU F N 1
ATOM 1407 C CA . LEU F 1 29 ? 74.226 -21.211 42.957 1.00 66.03 28 LEU F CA 1
ATOM 1408 C C . LEU F 1 29 ? 73.297 -22.135 43.784 1.00 77.07 28 LEU F C 1
ATOM 1409 O O . LEU F 1 29 ? 73.211 -22.077 45.061 1.00 117.03 28 LEU F O 1
ATOM 1414 N N . ARG F 1 30 ? 72.555 -22.933 43.033 1.00 90.46 29 ARG F N 1
ATOM 1415 C CA . ARG F 1 30 ? 71.556 -23.821 43.639 1.00 85.64 29 ARG F CA 1
ATOM 1416 C C . ARG F 1 30 ? 72.202 -25.149 43.953 1.00 97.05 29 ARG F C 1
ATOM 1417 O O . ARG F 1 30 ? 73.176 -25.193 44.715 1.00 107.31 29 ARG F O 1
ATOM 1421 N N A GLY G 1 2 ? 86.598 -16.022 1.685 0.50 39.12 1 GLY G N 1
ATOM 1422 N N B GLY G 1 2 ? 85.551 -14.151 0.471 0.50 33.83 1 GLY G N 1
ATOM 1423 C CA A GLY G 1 2 ? 86.898 -14.539 1.518 0.50 33.42 1 GLY G CA 1
ATOM 1424 C CA B GLY G 1 2 ? 86.516 -14.564 1.506 0.50 29.25 1 GLY G CA 1
ATOM 1425 C C A GLY G 1 2 ? 86.632 -13.665 2.729 0.50 28.89 1 GLY G C 1
ATOM 1426 C C B GLY G 1 2 ? 86.546 -13.674 2.722 0.50 28.67 1 GLY G C 1
ATOM 1427 O O A GLY G 1 2 ? 86.546 -14.163 3.855 0.50 28.59 1 GLY G O 1
ATOM 1428 O O B GLY G 1 2 ? 86.603 -14.177 3.851 0.50 28.27 1 GLY G O 1
ATOM 1429 N N . GLU G 1 3 ? 86.472 -12.346 2.501 1.00 27.67 2 GLU G N 1
ATOM 1430 C CA . GLU G 1 3 ? 86.483 -11.372 3.582 1.00 26.95 2 GLU G CA 1
ATOM 1431 C C . GLU G 1 3 ? 85.260 -11.472 4.524 1.00 24.83 2 GLU G C 1
ATOM 1432 O O . GLU G 1 3 ? 85.356 -11.330 5.723 1.00 25.40 2 GLU G O 1
ATOM 1438 N N . ILE G 1 4 ? 84.071 -11.773 3.916 1.00 25.48 3 ILE G N 1
ATOM 1439 C CA . ILE G 1 4 ? 82.880 -11.927 4.700 1.00 26.11 3 ILE G CA 1
ATOM 1440 C C . ILE G 1 4 ? 82.951 -13.199 5.575 1.00 22.21 3 ILE G C 1
ATOM 1441 O O . ILE G 1 4 ? 82.638 -13.151 6.825 1.00 24.46 3 ILE G O 1
ATOM 1446 N N . ALA G 1 5 ? 83.409 -14.330 4.990 1.00 24.00 4 ALA G N 1
ATOM 1447 C CA . ALA G 1 5 ? 83.523 -15.531 5.751 1.00 22.72 4 ALA G CA 1
ATOM 1448 C C . ALA G 1 5 ? 84.565 -15.335 6.936 1.00 23.50 4 ALA G C 1
ATOM 1449 O O . ALA G 1 5 ? 84.323 -15.830 8.063 1.00 25.94 4 ALA G O 1
ATOM 1451 N N . LYS G 1 6 ? 85.705 -14.683 6.636 1.00 24.19 5 LYS G N 1
ATOM 1452 C CA A LYS G 1 6 ? 86.741 -14.354 7.673 0.50 25.28 5 LYS G CA 1
ATOM 1453 C CA B LYS G 1 6 ? 86.710 -14.415 7.682 0.50 25.02 5 LYS G CA 1
ATOM 1454 C C . LYS G 1 6 ? 86.093 -13.592 8.827 1.00 26.13 5 LYS G C 1
ATOM 1455 O O . LYS G 1 6 ? 86.390 -13.856 10.037 1.00 26.40 5 LYS G O 1
ATOM 1466 N N . ALA G 1 7 ? 85.277 -12.564 8.516 1.00 24.35 6 ALA G N 1
ATOM 1467 C CA . ALA G 1 7 ? 84.661 -11.717 9.559 1.00 23.07 6 ALA G CA 1
ATOM 1468 C C . ALA G 1 7 ? 83.654 -12.562 10.382 1.00 23.90 6 ALA G C 1
ATOM 1469 O O . ALA G 1 7 ? 83.573 -12.387 11.639 1.00 21.86 6 ALA G O 1
ATOM 1471 N N . LEU G 1 8 ? 82.888 -13.486 9.727 1.00 24.23 7 LEU G N 1
ATOM 1472 C CA . LEU G 1 8 ? 81.987 -14.348 10.482 1.00 22.15 7 LEU G CA 1
ATOM 1473 C C . LEU G 1 8 ? 82.779 -15.278 11.437 1.00 22.19 7 LEU G C 1
ATOM 1474 O O . LEU G 1 8 ? 82.293 -15.554 12.589 1.00 22.78 7 LEU G O 1
ATOM 1479 N N . ARG G 1 9 ? 83.942 -15.809 11.028 1.00 21.81 8 ARG G N 1
ATOM 1480 C CA . ARG G 1 9 ? 84.745 -16.623 11.897 1.00 24.71 8 ARG G CA 1
ATOM 1481 C 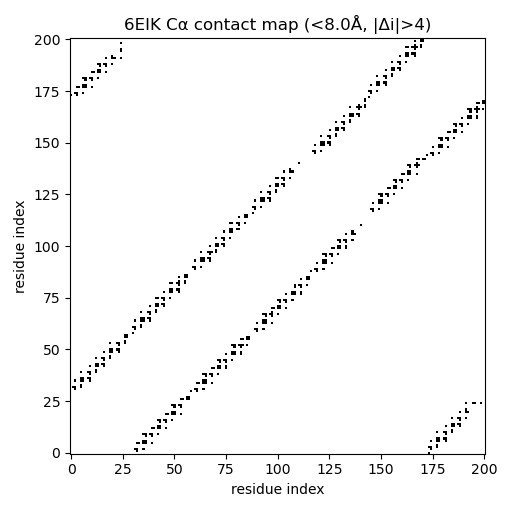C . ARG G 1 9 ? 85.283 -15.767 13.071 1.00 23.35 8 ARG G C 1
ATOM 1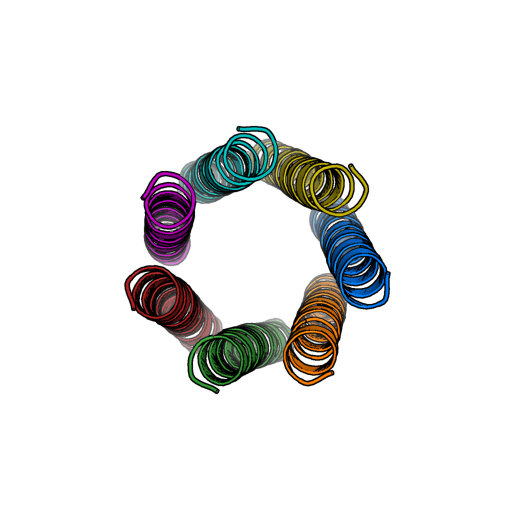482 O O . ARG G 1 9 ? 85.399 -16.253 14.206 1.00 25.45 8 ARG G O 1
ATOM 1490 N N . GLU G 1 10 ? 85.578 -14.513 12.835 1.00 24.03 9 GLU G N 1
ATOM 1491 C CA . GLU G 1 10 ? 86.025 -13.606 13.908 1.00 25.19 9 GLU G CA 1
ATOM 1492 C C . GLU G 1 10 ? 84.859 -13.395 14.949 1.00 23.43 9 GLU G C 1
ATOM 1493 O O . GLU G 1 10 ? 85.099 -13.348 16.182 1.00 23.22 9 GLU G O 1
ATOM 1499 N N . ILE G 1 11 ? 83.599 -13.278 14.470 1.00 21.08 10 ILE G N 1
ATOM 1500 C CA . ILE G 1 11 ? 82.415 -13.245 15.349 1.00 21.40 10 ILE G CA 1
ATOM 1501 C C . ILE G 1 11 ? 82.338 -14.528 16.174 1.00 20.87 10 ILE G C 1
ATOM 1502 O O . ILE G 1 11 ? 82.122 -14.417 17.432 1.00 22.03 10 ILE G O 1
ATOM 1507 N N . ALA G 1 12 ? 82.522 -15.721 15.584 1.00 19.54 11 ALA G N 1
ATOM 1508 C CA . ALA G 1 12 ? 82.429 -16.964 16.340 1.00 21.63 11 ALA G CA 1
ATOM 1509 C C . ALA G 1 12 ? 83.529 -17.002 17.448 1.00 23.60 11 ALA G C 1
ATOM 1510 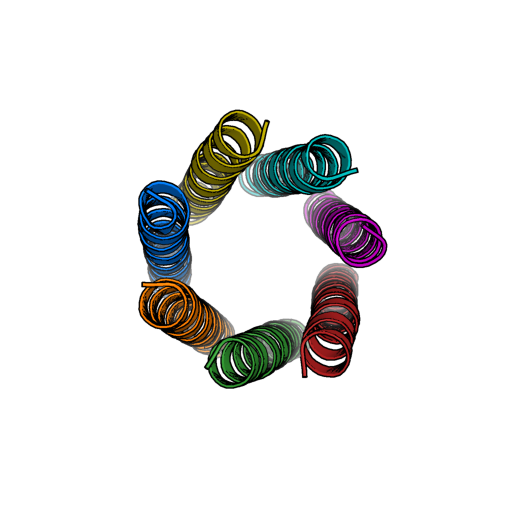O O . ALA G 1 12 ? 83.219 -17.448 18.577 1.00 23.37 11 ALA G O 1
ATOM 1512 N N . LYS G 1 13 ? 84.720 -16.528 17.112 1.00 22.74 12 LYS G N 1
ATOM 1513 C CA . LYS G 1 13 ? 85.796 -16.528 18.103 1.00 24.31 12 LYS G CA 1
ATOM 1514 C C . LYS G 1 13 ? 85.445 -15.602 19.270 1.00 23.82 12 LYS G C 1
ATOM 1515 O O . LYS G 1 13 ? 85.735 -15.948 20.463 1.00 24.59 12 LYS G O 1
ATOM 1521 N N . ALA G 1 14 ? 84.902 -14.389 18.994 1.00 22.95 13 ALA G N 1
ATOM 1522 C CA . ALA G 1 14 ? 84.530 -13.471 20.081 1.00 22.39 13 ALA G CA 1
ATOM 1523 C C . ALA G 1 14 ? 83.421 -14.112 20.957 1.00 23.35 13 ALA G C 1
ATOM 1524 O O . ALA G 1 14 ? 83.386 -13.924 22.206 1.00 22.33 13 ALA G O 1
ATOM 1526 N N . LEU G 1 15 ? 82.494 -14.859 20.349 1.00 21.12 14 LEU G N 1
ATOM 1527 C CA . LEU G 1 15 ? 81.445 -15.574 21.134 1.00 23.04 14 LEU G CA 1
ATOM 1528 C C . LEU G 1 15 ? 82.109 -16.708 22.028 1.00 22.02 14 LEU G C 1
ATOM 1529 O O . LEU G 1 15 ? 81.726 -16.894 23.184 1.00 22.32 14 LEU G O 1
ATOM 1534 N N . ARG G 1 16 ? 83.124 -17.409 21.522 1.00 23.06 15 ARG G N 1
ATOM 1535 C CA . ARG G 1 16 ? 83.847 -18.393 22.348 1.00 25.73 15 ARG G CA 1
ATOM 1536 C C . ARG G 1 16 ? 84.578 -17.652 23.503 1.00 25.06 15 ARG G C 1
ATOM 1537 O O . ARG G 1 16 ? 84.705 -18.209 24.602 1.00 25.57 15 ARG G O 1
ATOM 1545 N N . GLU G 1 17 ? 85.079 -16.432 23.275 1.00 23.80 16 GLU G N 1
ATOM 1546 C CA . GLU G 1 17 ? 85.718 -15.634 24.304 1.00 25.59 16 GLU G CA 1
ATOM 1547 C C . GLU G 1 17 ? 84.707 -15.309 25.471 1.00 23.73 16 GLU G C 1
ATOM 1548 O O . GLU G 1 17 ? 85.035 -15.376 26.703 1.00 25.09 16 GLU G O 1
ATOM 1554 N N . ILE G 1 18 ? 83.516 -14.938 25.083 1.00 21.98 17 ILE G N 1
ATOM 1555 C CA . ILE G 1 18 ? 82.426 -14.717 26.031 1.00 23.40 17 ILE G CA 1
ATOM 1556 C C . ILE G 1 18 ? 82.151 -16.015 26.815 1.00 21.81 17 ILE G C 1
ATOM 1557 O O . ILE G 1 18 ? 82.025 -15.986 28.085 1.00 25.47 17 ILE G O 1
ATOM 1562 N N . ALA G 1 19 ? 82.111 -17.155 26.139 1.00 23.37 18 ALA G N 1
ATOM 1563 C CA . ALA G 1 19 ? 81.826 -18.420 26.862 1.00 22.33 18 ALA G CA 1
ATOM 1564 C C . ALA G 1 19 ? 82.928 -18.710 27.890 1.00 23.82 18 ALA G C 1
ATOM 1565 O O . ALA G 1 19 ? 82.646 -19.235 28.965 1.00 25.32 18 ALA G O 1
ATOM 1567 N N . TRP G 1 20 ? 84.189 -18.439 27.528 1.00 23.95 19 TRP G N 1
ATOM 1568 C CA . TRP G 1 20 ? 85.355 -18.681 28.508 1.00 24.94 19 TRP G CA 1
ATOM 1569 C C . TRP G 1 20 ? 85.159 -17.830 29.766 1.00 24.13 19 TRP G C 1
ATOM 1570 O O . TRP G 1 20 ? 85.303 -18.358 30.914 1.00 25.36 19 TRP G O 1
ATOM 1581 N N . ALA G 1 21 ? 84.737 -16.562 29.581 1.00 24.25 20 ALA G N 1
ATOM 1582 C CA . ALA G 1 21 ? 84.561 -15.686 30.753 1.00 24.53 20 ALA G CA 1
ATOM 1583 C C . ALA G 1 21 ? 83.400 -16.193 31.617 1.00 24.69 20 ALA G C 1
ATOM 1584 O O . ALA G 1 21 ? 83.455 -16.127 32.868 1.00 25.75 20 ALA G O 1
ATOM 1586 N N . LEU G 1 22 ? 82.299 -16.662 30.973 1.00 24.52 21 LEU G N 1
ATOM 1587 C CA . LEU G 1 22 ? 81.184 -17.224 31.748 1.00 24.77 21 LEU G CA 1
ATOM 1588 C C . LEU G 1 22 ? 81.541 -18.527 32.456 1.00 23.95 21 LEU G C 1
ATOM 1589 O O . LEU G 1 22 ? 81.078 -18.803 33.597 1.00 26.12 21 LEU G O 1
ATOM 1594 N N . ARG G 1 23 ? 82.336 -19.404 31.833 1.00 25.87 22 ARG G N 1
ATOM 1595 C CA . ARG G 1 23 ? 82.774 -20.650 32.523 1.00 25.06 22 ARG G CA 1
ATOM 1596 C C . ARG G 1 23 ? 83.644 -20.294 33.723 1.00 25.83 22 ARG G C 1
ATOM 1597 O O . ARG G 1 23 ? 83.537 -20.931 34.794 1.00 28.55 22 ARG G O 1
ATOM 1605 N N . GLU G 1 24 ? 84.473 -19.246 33.610 1.00 25.89 23 GLU G N 1
ATOM 1606 C CA . GLU G 1 24 ? 85.221 -18.768 34.786 1.00 29.84 23 GLU G CA 1
ATOM 1607 C C . GLU G 1 24 ? 84.334 -18.276 35.933 1.00 32.62 23 GLU G C 1
ATOM 1608 O O . GLU G 1 24 ? 84.622 -18.547 37.126 1.00 35.14 23 GLU G O 1
ATOM 1614 N N . GLU G 1 25 ? 83.290 -17.524 35.602 1.00 30.23 24 GLU G N 1
ATOM 1615 C CA . GLU G 1 25 ? 82.342 -16.983 36.609 1.00 29.86 24 GLU G CA 1
ATOM 1616 C C . GLU G 1 25 ? 81.667 -18.201 37.296 1.00 31.93 24 GLU G C 1
ATOM 1617 O O . GLU G 1 25 ? 81.479 -18.222 38.498 1.00 41.39 24 GLU G O 1
ATOM 1623 N N . ALA G 1 26 ? 81.282 -19.211 36.522 1.00 28.94 25 ALA G N 1
ATOM 1624 C CA . ALA G 1 26 ? 80.574 -20.413 37.105 1.00 30.74 25 ALA G CA 1
ATOM 1625 C C . ALA G 1 26 ? 81.488 -21.153 38.038 1.00 35.15 25 ALA G C 1
ATOM 1626 O O . ALA G 1 26 ? 81.015 -21.685 39.085 1.00 44.06 25 ALA G O 1
ATOM 1628 N N . LYS G 1 27 ? 82.778 -21.265 37.705 1.00 33.51 26 LYS G N 1
ATOM 1629 C CA . LYS G 1 27 ? 83.770 -21.840 38.685 1.00 37.80 26 LYS G CA 1
ATOM 1630 C C . LYS G 1 27 ? 83.847 -20.988 39.970 1.00 42.10 26 LYS G C 1
ATOM 1631 O O . LYS G 1 27 ? 83.938 -21.538 41.131 1.00 45.07 26 LYS G O 1
ATOM 1637 N N . ALA G 1 28 ? 84.031 -19.693 39.800 1.00 38.68 27 ALA G N 1
ATOM 1638 C CA . ALA G 1 28 ? 84.204 -18.811 40.974 1.00 41.91 27 ALA G CA 1
ATOM 1639 C C . ALA G 1 28 ? 82.983 -18.851 41.945 1.00 45.18 27 ALA G C 1
ATOM 1640 O O . ALA G 1 28 ? 83.100 -18.768 43.149 1.00 49.07 27 ALA G O 1
ATOM 1642 N N . LEU G 1 29 ? 81.780 -19.020 41.405 1.00 37.88 28 LEU G N 1
ATOM 1643 C CA . LEU G 1 29 ? 80.495 -19.037 42.142 1.00 43.45 28 LEU G CA 1
ATOM 1644 C C . LEU G 1 29 ? 80.303 -20.265 43.000 1.00 49.89 28 LEU G C 1
ATOM 1645 O O . LEU G 1 29 ? 79.379 -20.307 43.869 1.00 62.34 28 LEU G O 1
ATOM 1650 N N . ARG G 1 30 ? 81.166 -21.246 42.806 1.00 52.63 29 ARG G N 1
ATOM 1651 C CA . ARG G 1 30 ? 81.129 -22.508 43.536 1.00 61.91 29 ARG G CA 1
ATOM 1652 C C . ARG G 1 30 ? 82.481 -22.568 44.259 1.00 91.50 29 ARG G C 1
ATOM 1653 O O . ARG G 1 30 ? 82.888 -21.506 44.843 1.00 89.73 29 ARG G O 1
#

B-factor: mean 37.92, std 19.41, range [19.54, 190.07]

Foldseek 3Di:
DVVVVVVVVVVVVVVVVVVVVVCVVVVVD/DVVVVVVVVVVVVVVVVVVVVVVVVVVVD/DVVVVVVVVVVVVVVVVVVVVVVVVVVVD/DVVVVVVVVVVVVVVVVVVVVVVVVVVVD/DVVVVVVVVVVVVVVVVVVVVVVVVVD/DVVVVVVVVVVVVVVVVVVVVVVVVVVVD/DVVVVVVVVVVVVVVVVVVVVVVVVVVVD

Secondary structure (DSSP, 8-state):
-HHHHHHHHHHHHHHHHHHHHHHHHHTT-/-HHHHHHHHHHHHHHHHHHHHHHHHHHH-/-HHHHHHHHHHHHHHHHHHHHHHHHHHT-/-HHHHHHHHHHHHHHHHHHHHHHHHHHH-/-HHHHHHHHHHHHHHHHHHHHHHHHH-/-HHHHHHHHHHHHHHHHHHHHHHHHHHH-/-HHHHHHHHHHHHHHHHHHHHHHHHHHT-